Protein AF-A0A3M9Y9P4-F1 (afdb_monomer)

pLDDT: mean 94.87, std 6.12, range [66.31, 98.88]

Structure (mmCIF, N/CA/C/O backbone):
data_AF-A0A3M9Y9P4-F1
#
_entry.id   AF-A0A3M9Y9P4-F1
#
loop_
_atom_site.group_PDB
_atom_site.id
_atom_site.type_symbol
_atom_site.label_atom_id
_atom_site.label_alt_id
_atom_site.label_comp_id
_atom_site.label_asym_id
_atom_site.label_entity_id
_atom_site.label_seq_id
_atom_site.pdbx_PDB_ins_code
_atom_site.Cartn_x
_atom_site.Cartn_y
_atom_site.Cartn_z
_atom_site.occupancy
_atom_site.B_iso_or_equiv
_atom_site.auth_seq_id
_atom_site.auth_comp_id
_atom_site.auth_asym_id
_atom_site.auth_atom_id
_atom_site.pdbx_PDB_model_num
ATOM 1 N N . MET A 1 1 ? 15.424 -5.749 -5.490 1.00 69.38 1 MET A N 1
ATOM 2 C CA . MET A 1 1 ? 16.168 -6.317 -6.635 1.00 69.38 1 MET A CA 1
ATOM 3 C C . MET A 1 1 ? 16.742 -5.188 -7.477 1.00 69.38 1 MET A C 1
ATOM 5 O O . MET A 1 1 ? 16.083 -4.172 -7.598 1.00 69.38 1 MET A O 1
ATOM 9 N N . GLY A 1 2 ? 17.911 -5.362 -8.096 1.00 78.81 2 GLY A N 1
ATOM 10 C CA . GLY A 1 2 ? 18.544 -4.324 -8.927 1.00 78.81 2 GLY A CA 1
ATOM 11 C C . GLY A 1 2 ? 19.588 -3.484 -8.175 1.00 78.81 2 GLY A C 1
ATOM 12 O O . GLY A 1 2 ? 19.731 -3.644 -6.963 1.00 78.81 2 GLY A O 1
ATOM 13 N N . PRO A 1 3 ? 20.338 -2.620 -8.886 1.00 82.31 3 PRO A N 1
ATOM 14 C CA . PRO A 1 3 ? 21.446 -1.853 -8.311 1.00 82.31 3 PRO A CA 1
ATOM 15 C C . PRO A 1 3 ? 20.995 -0.930 -7.175 1.00 82.31 3 PRO A C 1
ATOM 17 O O . PRO A 1 3 ? 21.733 -0.758 -6.219 1.00 82.31 3 PRO A O 1
ATOM 20 N N . ASN A 1 4 ? 19.747 -0.453 -7.208 1.00 83.81 4 ASN A N 1
ATOM 21 C CA . ASN A 1 4 ? 19.205 0.462 -6.198 1.00 83.81 4 ASN A CA 1
ATOM 22 C C . ASN A 1 4 ? 18.648 -0.284 -4.964 1.00 83.81 4 ASN A C 1
ATOM 24 O O . ASN A 1 4 ? 17.889 0.274 -4.173 1.00 83.81 4 ASN A O 1
ATOM 28 N N . SER A 1 5 ? 18.968 -1.574 -4.811 1.00 82.12 5 SER A N 1
ATOM 29 C CA . SER A 1 5 ? 18.665 -2.374 -3.616 1.00 82.12 5 SER A CA 1
ATOM 30 C C . SER A 1 5 ? 19.780 -2.259 -2.585 1.00 82.12 5 SER A C 1
ATOM 32 O O . SER A 1 5 ? 20.374 -3.255 -2.176 1.00 82.12 5 SER A O 1
ATOM 34 N N . GLU A 1 6 ? 20.084 -1.025 -2.213 1.00 72.06 6 GLU A N 1
ATOM 35 C CA . GLU A 1 6 ? 21.124 -0.706 -1.243 1.00 72.06 6 GLU A CA 1
ATOM 36 C C . GLU A 1 6 ? 20.557 -0.665 0.186 1.00 72.06 6 GLU A C 1
ATOM 38 O O . GLU A 1 6 ? 19.351 -0.499 0.384 1.00 72.06 6 GLU A O 1
ATOM 43 N N . SER A 1 7 ? 21.447 -0.804 1.175 1.00 67.38 7 SER A N 1
ATOM 44 C CA . SER A 1 7 ? 21.168 -0.644 2.612 1.00 67.38 7 SER A CA 1
ATOM 45 C C . SER A 1 7 ? 20.045 -1.529 3.163 1.00 67.38 7 SER A C 1
ATOM 47 O O . SER A 1 7 ? 18.925 -1.079 3.404 1.00 67.38 7 SER A O 1
ATOM 49 N N . GLN A 1 8 ? 20.396 -2.794 3.411 1.00 66.31 8 GLN A N 1
ATOM 50 C CA . GLN A 1 8 ? 19.579 -3.753 4.160 1.00 66.31 8 GLN A CA 1
ATOM 51 C C . GLN A 1 8 ? 19.284 -3.203 5.571 1.00 66.31 8 GLN A C 1
ATOM 53 O O . GLN A 1 8 ? 20.123 -2.518 6.151 1.00 66.31 8 GLN A O 1
ATOM 58 N N . ASP A 1 9 ? 18.085 -3.465 6.094 1.00 67.06 9 ASP A N 1
ATOM 59 C CA . ASP A 1 9 ? 17.619 -3.028 7.420 1.00 67.06 9 ASP A CA 1
ATOM 60 C C . ASP A 1 9 ? 17.526 -1.503 7.634 1.00 67.06 9 ASP A C 1
ATOM 62 O O . ASP A 1 9 ? 17.803 -0.984 8.716 1.00 67.06 9 ASP A O 1
ATOM 66 N N . ASN A 1 10 ? 17.089 -0.766 6.605 1.00 74.81 10 ASN A N 1
ATOM 67 C CA . ASN A 1 10 ? 16.881 0.682 6.676 1.00 74.81 10 ASN A CA 1
ATOM 68 C C . ASN A 1 10 ? 15.390 1.078 6.628 1.00 74.81 10 ASN A C 1
ATOM 70 O O . ASN A 1 10 ? 14.593 0.535 5.865 1.00 74.81 10 ASN A O 1
ATOM 74 N N . ILE A 1 11 ? 15.033 2.083 7.426 1.00 74.69 11 ILE A N 1
ATOM 75 C CA . ILE A 1 11 ? 13.723 2.755 7.432 1.00 74.69 11 ILE A CA 1
ATOM 76 C C . ILE A 1 11 ? 13.522 3.709 6.244 1.00 74.69 11 ILE A C 1
ATOM 78 O O . ILE A 1 11 ? 12.382 4.056 5.942 1.00 74.69 11 ILE A O 1
ATOM 82 N N . SER A 1 12 ? 14.610 4.092 5.569 1.00 81.62 12 SER A N 1
ATOM 83 C CA . SER A 1 12 ? 14.615 4.838 4.303 1.00 81.62 12 SER A CA 1
ATOM 84 C C . SER A 1 12 ? 15.297 3.999 3.216 1.00 81.62 12 SER A C 1
ATOM 86 O O . SER A 1 12 ? 16.443 4.271 2.848 1.00 81.62 12 SER A O 1
ATOM 88 N N . PRO A 1 13 ? 14.662 2.905 2.767 1.00 85.38 13 PRO A N 1
ATOM 89 C CA . PRO A 1 13 ? 15.285 1.983 1.832 1.00 85.38 13 PRO A CA 1
ATOM 90 C C . PRO A 1 13 ? 15.382 2.532 0.410 1.00 85.38 13 PRO A C 1
ATOM 92 O O . PRO A 1 13 ? 14.629 3.418 0.010 1.00 85.38 13 PRO A O 1
ATOM 95 N N . GLY A 1 14 ? 16.261 1.924 -0.389 1.00 88.38 14 GLY A N 1
ATOM 96 C CA . GLY A 1 14 ? 16.401 2.253 -1.803 1.00 88.38 14 GLY A CA 1
ATOM 97 C C . GLY A 1 14 ? 15.145 1.980 -2.645 1.00 88.38 14 GLY A C 1
ATOM 98 O O . GLY A 1 14 ? 14.214 1.248 -2.270 1.00 88.38 14 GLY A O 1
ATOM 99 N N . SER A 1 15 ? 15.139 2.550 -3.848 1.00 89.44 15 SER A N 1
ATOM 100 C CA . SER A 1 15 ? 13.971 2.632 -4.732 1.00 89.44 15 SER A CA 1
ATOM 101 C C . SER A 1 15 ? 13.445 1.298 -5.260 1.00 89.44 15 SER A C 1
ATOM 103 O O . SER A 1 15 ? 12.272 1.212 -5.623 1.00 89.44 15 SER A O 1
ATOM 105 N N . SER A 1 16 ? 14.268 0.248 -5.238 1.00 86.31 16 SER A N 1
ATOM 106 C CA . SER A 1 16 ? 13.908 -1.112 -5.674 1.00 86.31 16 SER A CA 1
ATOM 107 C C . SER A 1 16 ? 14.248 -2.196 -4.652 1.00 86.31 16 SER A C 1
ATOM 109 O O . SER A 1 16 ? 14.242 -3.385 -4.979 1.00 86.31 16 SER A O 1
ATOM 111 N N . ALA A 1 17 ? 14.585 -1.808 -3.422 1.00 79.25 17 ALA A N 1
ATOM 112 C CA . ALA A 1 17 ? 15.091 -2.731 -2.422 1.00 79.25 17 ALA A CA 1
ATOM 113 C C . ALA A 1 17 ? 14.066 -3.824 -2.058 1.00 79.25 17 ALA A C 1
ATOM 115 O O . ALA A 1 17 ? 12.947 -3.536 -1.647 1.00 79.25 17 ALA A O 1
ATOM 116 N N . ASN A 1 18 ? 14.492 -5.077 -2.230 1.00 81.25 18 ASN A N 1
ATOM 117 C CA . ASN A 1 18 ? 13.825 -6.288 -1.746 1.00 81.25 18 ASN A CA 1
ATOM 118 C C . ASN A 1 18 ? 14.888 -7.037 -0.927 1.00 81.25 18 ASN A C 1
ATOM 120 O O . ASN A 1 18 ? 16.045 -7.029 -1.358 1.00 81.25 18 ASN A O 1
ATOM 124 N N . ASN A 1 19 ? 14.504 -7.689 0.170 1.00 76.06 19 ASN A N 1
ATOM 125 C CA . ASN A 1 19 ? 15.323 -8.110 1.318 1.00 76.06 19 ASN A CA 1
ATOM 126 C C . ASN A 1 19 ? 15.442 -7.048 2.435 1.00 76.06 19 ASN A C 1
ATOM 128 O O . ASN A 1 19 ? 16.528 -6.772 2.941 1.00 76.06 19 ASN A O 1
ATOM 132 N N . LEU A 1 20 ? 14.314 -6.433 2.791 1.00 79.75 20 LEU A N 1
ATOM 133 C CA . LEU A 1 20 ? 14.153 -5.462 3.880 1.00 79.75 20 LEU A CA 1
ATOM 134 C C . LEU A 1 20 ? 13.060 -5.870 4.877 1.00 79.75 20 LEU A C 1
ATOM 136 O O . LEU A 1 20 ? 12.599 -5.052 5.678 1.00 79.75 20 LEU A O 1
ATOM 140 N N . GLY A 1 21 ? 12.594 -7.119 4.804 1.00 80.69 21 GLY A N 1
ATOM 141 C CA . GLY A 1 21 ? 11.565 -7.651 5.687 1.00 80.69 21 GLY A CA 1
ATOM 142 C C . GLY A 1 21 ? 10.236 -6.927 5.490 1.00 80.69 21 GLY A C 1
ATOM 143 O O . GLY A 1 21 ? 9.517 -7.177 4.529 1.00 80.69 21 GLY A O 1
ATOM 144 N N . HIS A 1 22 ? 9.906 -6.008 6.400 1.00 80.25 22 HIS A N 1
ATOM 145 C CA . HIS A 1 22 ? 8.634 -5.279 6.394 1.00 80.25 22 HIS A CA 1
ATOM 146 C C . HIS A 1 22 ? 8.390 -4.458 5.112 1.00 80.25 22 HIS A C 1
ATOM 148 O O . HIS A 1 22 ? 7.239 -4.175 4.789 1.00 80.25 22 HIS A O 1
ATOM 154 N N . TRP A 1 23 ? 9.446 -4.103 4.372 1.00 86.81 23 TRP A N 1
ATOM 155 C CA . TRP A 1 23 ? 9.369 -3.296 3.146 1.00 86.81 23 TRP A CA 1
ATOM 156 C C . TRP A 1 23 ? 9.471 -4.093 1.847 1.00 86.81 23 TRP A C 1
ATOM 158 O O . TRP A 1 23 ? 9.569 -3.495 0.771 1.00 86.81 23 TRP A O 1
ATOM 168 N N . ASP A 1 24 ? 9.450 -5.424 1.930 1.00 85.25 24 ASP A N 1
ATOM 169 C CA . ASP A 1 24 ? 9.492 -6.275 0.749 1.00 85.25 24 ASP A CA 1
ATOM 170 C C . ASP A 1 24 ? 8.165 -6.191 0.002 1.00 85.25 24 ASP A C 1
ATOM 172 O O . ASP A 1 24 ? 7.154 -6.805 0.342 1.00 85.25 24 ASP A O 1
ATOM 176 N N . SER A 1 25 ? 8.172 -5.365 -1.036 1.00 89.56 25 SER A N 1
ATOM 177 C CA . SER A 1 25 ? 6.995 -5.014 -1.819 1.00 89.56 25 SER A CA 1
ATOM 178 C C . SER A 1 25 ? 6.766 -6.059 -2.911 1.00 89.56 25 SER A C 1
ATOM 180 O O . SER A 1 25 ? 6.919 -5.775 -4.101 1.00 89.56 25 SER A O 1
ATOM 182 N N . VAL A 1 26 ? 6.468 -7.292 -2.498 1.00 94.44 26 VAL A N 1
ATOM 183 C CA . VAL A 1 26 ? 6.194 -8.427 -3.387 1.00 94.44 26 VAL A CA 1
ATOM 184 C C . VAL A 1 26 ? 4.913 -9.122 -2.939 1.00 94.44 26 VAL A C 1
ATOM 186 O O . VAL A 1 26 ? 4.746 -9.421 -1.760 1.00 94.44 26 VAL A O 1
ATOM 189 N N . THR A 1 27 ? 4.019 -9.412 -3.880 1.00 96.62 27 THR A N 1
ATOM 190 C CA . THR A 1 27 ? 2.874 -10.303 -3.658 1.00 96.62 27 THR A CA 1
ATOM 191 C C . THR A 1 27 ? 2.603 -11.145 -4.903 1.00 96.62 27 THR A C 1
ATOM 193 O O . THR A 1 27 ? 3.111 -10.850 -5.987 1.00 96.62 27 THR A O 1
ATOM 196 N N . VAL A 1 28 ? 1.833 -12.218 -4.742 1.00 98.31 28 VAL A N 1
ATOM 197 C CA . VAL A 1 28 ? 1.540 -13.198 -5.792 1.00 98.31 28 VAL A CA 1
ATOM 198 C C . VAL A 1 28 ? 0.039 -13.427 -5.844 1.00 98.31 28 VAL A C 1
ATOM 200 O O . VAL A 1 28 ? -0.570 -13.744 -4.821 1.00 98.31 28 VAL A O 1
ATOM 203 N N . TYR A 1 29 ? -0.550 -13.257 -7.024 1.00 98.69 29 TYR A N 1
ATOM 204 C CA . TYR A 1 29 ? -1.978 -13.466 -7.250 1.00 98.69 29 TYR A CA 1
ATOM 205 C C . TYR A 1 29 ? -2.281 -13.594 -8.741 1.00 98.69 29 TYR A C 1
ATOM 207 O O . TYR A 1 29 ? -1.511 -13.103 -9.556 1.00 98.69 29 TYR A O 1
ATOM 215 N N . ASP A 1 30 ? -3.395 -14.233 -9.085 1.00 98.56 30 ASP A N 1
ATOM 216 C CA . ASP A 1 30 ? -3.951 -14.256 -10.444 1.00 98.56 30 ASP A CA 1
ATOM 217 C C . ASP A 1 30 ? -4.722 -12.952 -10.681 1.00 98.56 30 ASP A C 1
ATOM 219 O O . ASP A 1 30 ? -5.903 -12.846 -10.347 1.00 98.56 30 ASP A O 1
ATOM 223 N N . PHE A 1 31 ? -4.016 -11.907 -11.115 1.00 98.56 31 PHE A N 1
ATOM 224 C CA . PHE A 1 31 ? -4.558 -10.547 -11.134 1.00 98.56 31 PHE A CA 1
ATOM 225 C C . PHE A 1 31 ? -5.489 -10.290 -12.321 1.00 98.56 31 PHE A C 1
ATOM 227 O O . PHE A 1 31 ? -6.327 -9.393 -12.243 1.00 98.56 31 PHE A O 1
ATOM 234 N N . ASP A 1 32 ? -5.348 -11.042 -13.413 1.00 97.88 32 ASP A N 1
ATOM 235 C CA . ASP A 1 32 ? -6.246 -10.960 -14.571 1.00 97.88 32 ASP A CA 1
ATOM 236 C C . ASP A 1 32 ? -7.272 -12.105 -14.641 1.00 97.88 32 ASP A C 1
ATOM 238 O O . ASP A 1 32 ? -8.118 -12.111 -15.538 1.00 97.88 32 ASP A O 1
ATOM 242 N N . SER A 1 33 ? -7.267 -13.001 -13.647 1.00 97.50 33 SER A N 1
ATOM 243 C CA . SER A 1 33 ? -8.199 -14.127 -13.511 1.00 97.50 33 SER A CA 1
ATOM 244 C C . SER A 1 33 ? -8.136 -15.114 -14.686 1.00 97.50 33 SER A C 1
ATOM 246 O O . SER A 1 33 ? -9.156 -15.702 -15.063 1.00 97.50 33 SER A O 1
ATOM 248 N N . ASP A 1 34 ? -6.950 -15.307 -15.277 1.00 97.12 34 ASP A N 1
ATOM 249 C CA . ASP A 1 34 ? -6.720 -16.254 -16.379 1.00 97.12 34 ASP A CA 1
ATOM 250 C C . ASP A 1 34 ? -6.444 -17.702 -15.910 1.00 97.12 34 ASP A C 1
ATOM 252 O O . ASP A 1 34 ? -6.306 -18.627 -16.726 1.00 97.12 34 ASP A O 1
ATOM 256 N N . GLY A 1 35 ? -6.410 -17.918 -14.591 1.00 97.44 35 GLY A N 1
ATOM 257 C CA . GLY A 1 35 ? -6.103 -19.188 -13.942 1.00 97.44 35 GLY A CA 1
ATOM 258 C C . GLY A 1 35 ? -4.621 -19.368 -13.602 1.00 97.44 35 GLY A C 1
ATOM 259 O O . GLY A 1 35 ? -4.210 -20.485 -13.257 1.00 97.44 35 GLY A O 1
ATOM 260 N N . ARG A 1 36 ? -3.794 -18.324 -13.724 1.00 97.31 36 ARG A N 1
ATOM 261 C CA . ARG A 1 36 ? -2.360 -18.348 -13.407 1.00 97.31 36 ARG A CA 1
ATOM 262 C C . ARG A 1 36 ? -1.991 -17.127 -12.585 1.00 97.31 36 ARG A C 1
ATOM 264 O O . ARG A 1 36 ? -2.423 -16.025 -12.848 1.00 97.31 36 ARG A O 1
ATOM 271 N N . ALA A 1 37 ? -1.146 -17.331 -11.581 1.00 98.44 37 ALA A N 1
ATOM 272 C CA . ALA A 1 37 ? -0.674 -16.218 -10.777 1.00 98.44 37 ALA A CA 1
ATOM 273 C C . ALA A 1 37 ? 0.423 -15.418 -11.494 1.00 98.44 37 ALA A C 1
ATOM 275 O O . ALA A 1 37 ? 1.341 -15.993 -12.087 1.00 98.44 37 ALA A O 1
ATOM 276 N N . GLU A 1 38 ? 0.387 -14.103 -11.321 1.00 98.75 38 GLU A N 1
ATOM 277 C CA . GLU A 1 38 ? 1.482 -13.172 -11.556 1.00 98.75 38 GLU A CA 1
ATOM 278 C C . GLU A 1 38 ? 2.249 -12.884 -10.264 1.00 98.75 38 GLU A C 1
ATOM 280 O O . GLU A 1 38 ? 1.782 -13.125 -9.147 1.00 98.75 38 GLU A O 1
ATOM 285 N N . VAL A 1 39 ? 3.428 -12.285 -10.423 1.00 98.44 39 VAL A N 1
ATOM 286 C CA . VAL A 1 39 ? 4.162 -11.649 -9.327 1.00 98.44 39 VAL A CA 1
ATOM 287 C C . VAL A 1 39 ? 4.048 -10.136 -9.477 1.00 98.44 39 VAL A C 1
ATOM 289 O O . VAL A 1 39 ? 4.540 -9.571 -10.454 1.00 98.44 39 VAL A O 1
ATOM 292 N N . ALA A 1 40 ? 3.436 -9.468 -8.502 1.00 98.38 40 ALA A N 1
ATOM 293 C CA . ALA A 1 40 ? 3.466 -8.014 -8.398 1.00 98.38 40 ALA A CA 1
ATOM 294 C C . ALA A 1 40 ? 4.655 -7.590 -7.532 1.00 98.38 40 ALA A C 1
ATOM 296 O O . ALA A 1 40 ? 4.794 -8.047 -6.396 1.00 98.38 40 ALA A O 1
ATOM 297 N N . VAL A 1 41 ? 5.518 -6.720 -8.058 1.00 96.81 41 VAL A N 1
ATOM 298 C CA . VAL A 1 41 ? 6.755 -6.302 -7.385 1.00 96.81 41 VAL A CA 1
ATOM 299 C C . VAL A 1 41 ? 7.083 -4.831 -7.635 1.00 96.81 41 VAL A C 1
ATOM 301 O O . VAL A 1 41 ? 6.937 -4.326 -8.749 1.00 96.81 41 VAL A O 1
ATOM 304 N N . ARG A 1 42 ? 7.548 -4.133 -6.593 1.00 95.38 42 ARG A N 1
ATOM 305 C CA . ARG A 1 42 ? 8.132 -2.791 -6.727 1.00 95.38 42 ARG A CA 1
ATOM 306 C C . ARG A 1 42 ? 9.490 -2.886 -7.416 1.00 95.38 42 ARG A C 1
ATOM 308 O O . ARG A 1 42 ? 10.357 -3.660 -7.009 1.00 95.38 42 ARG A O 1
ATOM 315 N N . ILE A 1 43 ? 9.683 -2.074 -8.444 1.00 95.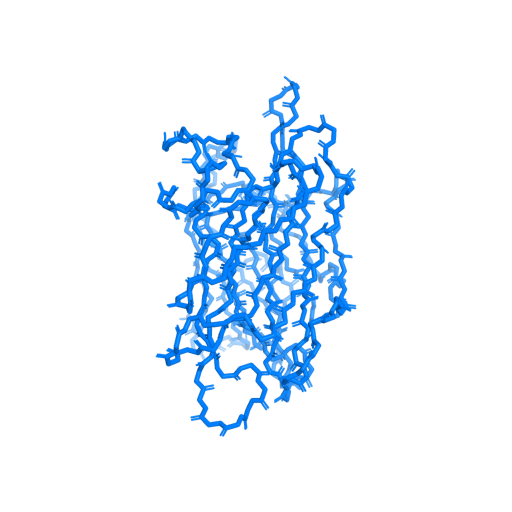62 43 ILE A N 1
ATOM 316 C CA . ILE A 1 43 ? 10.920 -1.990 -9.217 1.00 95.62 43 ILE A CA 1
ATOM 317 C C . ILE A 1 43 ? 11.355 -0.532 -9.370 1.00 95.62 43 ILE A C 1
ATOM 319 O O . ILE A 1 43 ? 10.559 0.393 -9.224 1.00 95.62 43 ILE A O 1
ATOM 323 N N . ALA A 1 44 ? 12.618 -0.340 -9.725 1.00 95.62 44 ALA A N 1
ATOM 324 C CA . ALA A 1 44 ? 13.179 0.932 -10.164 1.00 95.62 44 ALA A CA 1
ATOM 325 C C . ALA A 1 44 ? 14.249 0.649 -11.223 1.00 95.62 44 ALA A C 1
ATOM 327 O O . ALA A 1 44 ? 14.438 -0.510 -11.619 1.00 95.62 44 ALA A O 1
ATOM 328 N N . ASN A 1 45 ? 14.926 1.696 -11.694 1.00 96.12 45 ASN A N 1
ATOM 329 C CA . ASN A 1 45 ? 15.965 1.578 -12.709 1.00 96.12 45 ASN A CA 1
ATOM 330 C C . ASN A 1 45 ? 16.953 0.433 -12.412 1.00 96.12 45 ASN A C 1
ATOM 332 O O . ASN A 1 45 ? 17.405 0.213 -11.289 1.00 96.12 45 ASN A O 1
ATOM 336 N N . GLY A 1 46 ? 17.292 -0.321 -13.452 1.00 94.38 46 GLY A N 1
ATOM 337 C CA . GLY A 1 46 ? 18.318 -1.349 -13.406 1.00 94.38 46 GLY A CA 1
ATOM 338 C C . GLY A 1 46 ? 17.865 -2.729 -12.927 1.00 94.38 46 GLY A C 1
ATOM 339 O O . GLY A 1 46 ? 18.689 -3.645 -12.956 1.00 94.38 46 GLY A O 1
ATOM 340 N N . VAL A 1 47 ? 16.599 -2.917 -12.539 1.00 95.12 47 VAL A N 1
ATOM 341 C CA . VAL A 1 47 ? 16.037 -4.256 -12.285 1.00 95.12 47 VAL A CA 1
ATOM 342 C C . VAL A 1 47 ? 16.155 -5.125 -13.537 1.00 95.12 47 VAL A C 1
ATOM 344 O O . VAL A 1 47 ? 15.845 -4.682 -14.638 1.00 95.12 47 VAL A O 1
ATOM 347 N N . THR A 1 48 ? 16.608 -6.366 -13.367 1.00 95.50 48 THR A N 1
ATOM 348 C CA . THR A 1 48 ? 16.631 -7.386 -14.426 1.00 95.50 48 THR A CA 1
ATOM 349 C C . THR A 1 48 ? 15.571 -8.437 -14.119 1.00 95.50 48 THR A C 1
ATOM 351 O O . THR A 1 48 ? 15.491 -8.911 -12.986 1.00 95.50 48 THR A O 1
ATOM 354 N N . PHE A 1 49 ? 14.744 -8.752 -15.109 1.00 96.50 49 PHE A N 1
ATOM 355 C CA . PHE A 1 49 ? 13.626 -9.686 -15.005 1.00 96.50 49 PHE A CA 1
ATOM 356 C C . PHE A 1 49 ? 14.062 -11.135 -15.257 1.00 96.50 49 PHE A C 1
ATOM 358 O O . PHE A 1 49 ? 15.206 -11.399 -15.631 1.00 96.50 49 PHE A O 1
ATOM 365 N N . GLY A 1 50 ? 13.143 -12.083 -15.050 1.00 96.06 50 GLY A N 1
ATOM 366 C CA . GLY A 1 50 ? 13.424 -13.517 -15.194 1.00 96.06 50 GLY A CA 1
ATOM 367 C C . GLY A 1 50 ? 13.786 -13.950 -16.621 1.00 96.06 50 GLY A C 1
ATOM 368 O O . GLY A 1 50 ? 14.486 -14.942 -16.802 1.00 96.06 50 GLY A O 1
ATOM 369 N N . ASP A 1 51 ? 13.391 -13.168 -17.627 1.00 96.88 51 ASP A N 1
ATOM 370 C CA . ASP A 1 51 ? 13.744 -13.360 -19.039 1.00 96.88 51 ASP A CA 1
ATOM 371 C C . ASP A 1 51 ? 15.063 -12.669 -19.446 1.00 96.88 51 ASP A C 1
ATOM 373 O O . ASP A 1 51 ? 15.446 -12.687 -20.617 1.00 96.88 51 ASP A O 1
ATOM 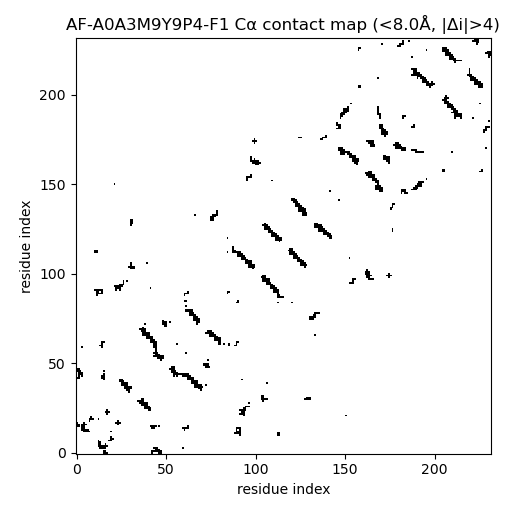377 N N . GLY A 1 52 ? 15.765 -12.052 -18.490 1.00 97.19 52 GLY A N 1
ATOM 378 C CA . GLY A 1 52 ? 17.013 -11.327 -18.713 1.00 97.19 52 GLY A CA 1
ATOM 379 C C . GLY A 1 52 ? 16.840 -9.905 -19.250 1.00 97.19 52 GLY A C 1
ATOM 380 O O . GLY A 1 52 ? 17.840 -9.197 -19.399 1.00 97.19 52 GLY A O 1
ATOM 381 N N . GLN A 1 53 ? 15.612 -9.443 -19.516 1.00 97.75 53 GLN A N 1
ATOM 382 C CA . GLN A 1 53 ? 15.391 -8.047 -19.886 1.00 97.75 53 GLN A CA 1
ATOM 383 C C . GLN A 1 53 ? 15.675 -7.127 -18.699 1.00 97.75 53 GLN A C 1
ATOM 385 O O . GLN A 1 53 ? 15.291 -7.399 -17.562 1.00 97.75 53 GLN A O 1
ATOM 390 N N . ARG A 1 54 ? 16.338 -6.001 -18.970 1.00 96.94 54 ARG A N 1
ATOM 391 C CA . ARG A 1 54 ? 16.664 -4.992 -17.960 1.00 96.94 54 ARG A CA 1
ATOM 392 C C . ARG A 1 54 ? 15.745 -3.787 -18.098 1.00 96.94 54 ARG A C 1
ATOM 394 O O . ARG A 1 54 ? 15.680 -3.174 -19.160 1.00 96.94 54 ARG A O 1
ATOM 401 N N . PHE A 1 55 ? 15.080 -3.422 -17.010 1.00 97.19 55 PHE A N 1
ATOM 402 C CA . PHE A 1 55 ? 14.329 -2.181 -16.914 1.00 97.19 55 PHE A CA 1
ATOM 403 C C . PHE A 1 55 ? 15.286 -0.989 -16.826 1.00 97.19 55 PHE A C 1
ATOM 405 O O . PHE A 1 55 ? 16.185 -0.970 -15.983 1.00 97.19 55 PHE A O 1
ATOM 412 N N . THR A 1 56 ? 15.090 0.004 -17.692 1.00 96.38 56 THR A N 1
ATOM 413 C CA . THR A 1 56 ? 15.878 1.238 -17.719 1.00 96.38 56 THR A CA 1
ATOM 414 C C . THR A 1 56 ? 14.985 2.454 -17.508 1.00 96.38 56 THR A C 1
ATOM 416 O O . THR A 1 56 ? 13.890 2.558 -18.066 1.00 96.38 56 THR A O 1
ATOM 419 N N . HIS A 1 57 ? 15.460 3.381 -16.685 1.00 96.56 57 HIS A N 1
ATOM 420 C CA . HIS A 1 57 ? 14.802 4.643 -16.390 1.00 96.56 57 HIS A CA 1
ATOM 421 C C . HIS A 1 57 ? 15.857 5.721 -16.103 1.00 96.56 57 HIS A C 1
ATOM 423 O O . HIS A 1 57 ? 16.949 5.403 -15.644 1.00 96.56 57 HIS A O 1
ATOM 429 N N . ALA A 1 58 ? 15.558 6.985 -16.411 1.00 95.88 58 ALA A N 1
ATOM 430 C CA . ALA A 1 58 ? 16.532 8.072 -16.269 1.00 95.88 58 ALA A CA 1
ATOM 431 C C . ALA A 1 58 ? 16.796 8.448 -14.803 1.00 95.88 58 ALA A C 1
ATOM 433 O O . ALA A 1 58 ? 17.900 8.859 -14.462 1.00 95.88 58 ALA A O 1
ATOM 434 N N . ASN A 1 59 ? 15.770 8.319 -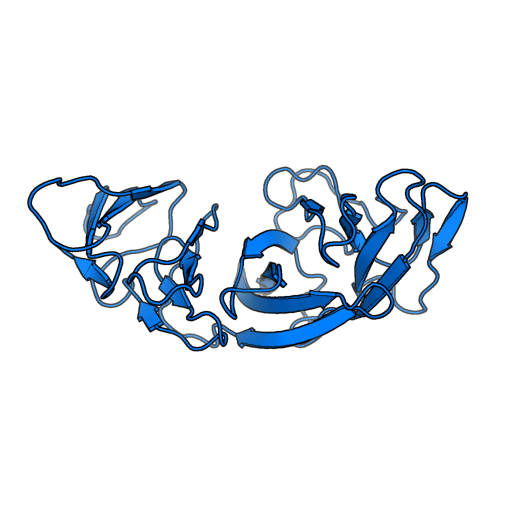13.962 1.00 95.12 59 ASN A N 1
ATOM 435 C CA . ASN A 1 59 ? 15.823 8.617 -12.539 1.00 95.12 59 ASN A CA 1
ATOM 436 C C . ASN A 1 59 ? 15.844 7.310 -11.737 1.00 95.12 59 ASN A C 1
ATOM 438 O O . ASN A 1 59 ? 14.953 6.473 -11.920 1.00 95.12 59 ASN A O 1
ATOM 442 N N . ASP A 1 60 ? 16.850 7.161 -10.876 1.00 93.62 60 ASP A N 1
ATOM 443 C CA . ASP A 1 60 ? 17.049 5.994 -10.017 1.00 93.62 60 ASP A CA 1
ATOM 444 C C . ASP A 1 60 ? 16.067 5.928 -8.848 1.00 93.62 60 ASP A C 1
ATOM 446 O O . ASP A 1 60 ? 15.753 4.823 -8.398 1.00 93.62 60 ASP A O 1
ATOM 450 N N . ASP A 1 61 ? 15.548 7.070 -8.397 1.00 93.44 61 ASP A N 1
ATOM 451 C CA . ASP A 1 61 ? 14.610 7.150 -7.276 1.00 93.44 61 ASP A CA 1
ATOM 452 C C . ASP A 1 61 ? 13.165 6.910 -7.702 1.00 93.44 61 ASP A C 1
ATOM 454 O O . ASP A 1 61 ? 12.351 6.481 -6.886 1.00 93.44 61 ASP A O 1
ATOM 458 N N . GLU A 1 62 ? 12.835 7.141 -8.975 1.00 96.00 62 GLU A N 1
ATOM 459 C CA . GLU A 1 62 ? 11.493 6.890 -9.495 1.00 96.00 62 GLU A CA 1
ATOM 460 C C . GLU A 1 62 ? 11.173 5.394 -9.540 1.00 96.00 62 GLU A C 1
ATOM 462 O O . GLU A 1 62 ? 11.918 4.565 -10.073 1.00 96.00 62 GLU A O 1
ATOM 467 N N . GLN A 1 63 ? 10.012 5.061 -8.983 1.00 96.00 63 GLN A N 1
ATOM 468 C CA . GLN A 1 63 ? 9.610 3.690 -8.706 1.00 96.00 63 GLN A CA 1
ATOM 469 C C . GLN A 1 63 ? 8.401 3.302 -9.541 1.00 96.00 63 GLN A C 1
ATOM 471 O O . GLN A 1 63 ? 7.566 4.127 -9.917 1.00 96.00 63 GLN A O 1
ATOM 476 N N . PHE A 1 64 ? 8.281 2.007 -9.785 1.00 97.62 64 PHE A N 1
ATOM 477 C CA . PHE A 1 64 ? 7.192 1.429 -10.547 1.00 97.62 64 PHE A CA 1
ATOM 478 C C . PHE A 1 64 ? 6.687 0.186 -9.834 1.00 97.62 64 PHE A C 1
ATOM 480 O O . PHE A 1 64 ? 7.443 -0.523 -9.171 1.00 97.62 64 PHE A O 1
ATOM 487 N N . ILE A 1 65 ? 5.410 -0.110 -10.021 1.00 98.12 65 ILE A N 1
ATOM 488 C CA . ILE A 1 65 ? 4.886 -1.449 -9.783 1.00 98.12 65 ILE A CA 1
ATOM 4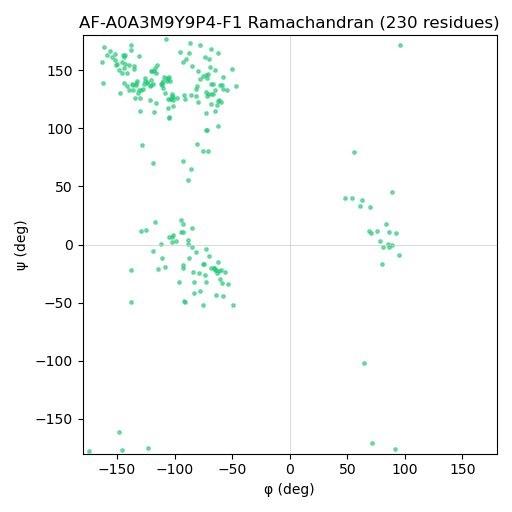89 C C . ILE A 1 65 ? 4.980 -2.196 -11.104 1.00 98.12 65 ILE A C 1
ATOM 491 O O . ILE A 1 65 ? 4.531 -1.689 -12.134 1.00 98.12 65 ILE A O 1
ATOM 495 N N . ALA A 1 66 ? 5.568 -3.385 -11.071 1.00 98.25 66 ALA A N 1
ATOM 496 C CA . ALA A 1 66 ? 5.613 -4.312 -12.186 1.00 98.25 66 ALA A CA 1
ATOM 497 C C . ALA A 1 66 ? 4.762 -5.542 -11.889 1.00 98.25 66 ALA A C 1
ATOM 499 O O . ALA A 1 66 ? 4.810 -6.085 -10.789 1.00 98.25 66 ALA A O 1
ATOM 500 N N . ILE A 1 67 ? 4.026 -5.985 -12.901 1.00 98.75 67 ILE A N 1
ATOM 501 C CA . ILE A 1 67 ? 3.361 -7.280 -12.946 1.00 98.75 67 ILE A CA 1
ATOM 502 C C . ILE A 1 67 ? 4.215 -8.187 -13.823 1.00 98.75 67 ILE A C 1
ATOM 504 O O . ILE A 1 67 ? 4.451 -7.875 -14.996 1.00 98.75 67 ILE A O 1
ATOM 508 N N . LEU A 1 68 ? 4.705 -9.279 -13.250 1.00 98.69 68 LEU A N 1
ATOM 509 C CA . LEU A 1 68 ? 5.524 -10.274 -13.929 1.00 98.69 68 LEU A CA 1
ATOM 510 C C . LEU A 1 68 ? 4.708 -11.537 -14.181 1.00 98.69 68 LEU A C 1
ATOM 512 O O . LEU A 1 68 ? 3.929 -11.956 -13.328 1.00 98.69 68 LEU A O 1
ATOM 516 N N . ASP A 1 69 ? 4.938 -12.179 -15.320 1.00 98.44 69 ASP A N 1
ATOM 517 C CA . ASP A 1 69 ? 4.425 -13.518 -15.594 1.00 98.44 69 ASP A CA 1
ATOM 518 C C . ASP A 1 69 ? 4.973 -14.488 -14.536 1.00 98.44 69 ASP A C 1
ATOM 520 O O . ASP A 1 69 ? 6.189 -14.608 -14.365 1.00 98.44 69 ASP A O 1
ATOM 524 N N . GLY A 1 70 ? 4.096 -15.182 -13.807 1.00 97.94 70 GLY A N 1
ATOM 525 C CA . GLY A 1 70 ? 4.522 -16.008 -12.673 1.00 97.94 70 GLY A CA 1
ATOM 526 C C . GLY A 1 70 ? 5.302 -17.268 -13.050 1.00 97.94 70 GLY A C 1
ATOM 527 O O . GLY A 1 70 ? 5.863 -17.919 -12.170 1.00 97.94 70 GLY A O 1
ATOM 528 N N . ARG A 1 71 ? 5.367 -17.634 -14.337 1.00 97.25 71 ARG A N 1
ATOM 529 C CA . ARG A 1 71 ? 6.093 -18.827 -14.810 1.00 97.25 71 ARG A CA 1
ATOM 530 C C . ARG A 1 71 ? 7.494 -18.488 -15.297 1.00 97.25 71 ARG A C 1
ATOM 532 O O . ARG A 1 71 ? 8.391 -19.320 -15.195 1.00 97.25 71 ARG A O 1
ATOM 539 N N . THR A 1 72 ? 7.663 -17.298 -15.859 1.00 98.00 72 THR A N 1
ATOM 540 C CA . THR A 1 72 ? 8.895 -16.872 -16.537 1.00 98.00 72 THR A CA 1
ATOM 541 C C . THR A 1 72 ? 9.604 -15.730 -15.820 1.00 98.00 72 THR A C 1
ATOM 543 O O . THR A 1 72 ? 10.794 -15.518 -16.037 1.00 98.00 72 THR A O 1
ATOM 546 N N . GLY A 1 73 ? 8.894 -14.978 -14.978 1.00 97.94 73 GLY A N 1
ATOM 547 C CA . GLY A 1 73 ? 9.384 -13.734 -14.392 1.00 97.94 73 GLY A CA 1
ATOM 548 C C . GLY A 1 73 ? 9.544 -12.601 -15.409 1.00 97.94 73 GLY A C 1
ATOM 549 O O . GLY A 1 73 ? 10.172 -11.598 -15.074 1.00 97.94 73 GLY A O 1
ATOM 550 N N . ALA A 1 74 ? 9.022 -12.753 -16.632 1.00 98.38 74 ALA A N 1
ATOM 551 C CA . ALA A 1 74 ? 9.038 -11.722 -17.666 1.00 98.38 74 ALA A CA 1
ATOM 552 C C . ALA A 1 74 ? 8.048 -10.597 -17.336 1.00 98.38 74 ALA A C 1
ATOM 554 O O . ALA A 1 74 ? 6.978 -10.840 -16.776 1.00 98.38 74 ALA A O 1
ATOM 555 N N . LEU A 1 75 ? 8.380 -9.359 -17.702 1.00 98.44 75 LEU A N 1
ATOM 556 C CA . LEU A 1 75 ? 7.509 -8.207 -17.470 1.00 98.44 75 LEU A CA 1
ATOM 557 C C . LEU A 1 75 ? 6.242 -8.289 -18.339 1.00 98.44 75 LEU A C 1
ATOM 559 O O . LEU A 1 75 ? 6.336 -8.273 -19.564 1.00 98.44 75 LEU A O 1
ATOM 563 N N . ARG A 1 76 ? 5.055 -8.297 -17.717 1.00 98.38 76 ARG A N 1
ATOM 564 C CA . ARG A 1 76 ? 3.761 -8.188 -18.418 1.00 98.38 76 ARG A CA 1
ATOM 565 C C . ARG A 1 76 ? 3.296 -6.741 -18.533 1.00 98.38 76 ARG A C 1
ATOM 567 O O . ARG A 1 76 ? 2.909 -6.296 -19.607 1.00 98.38 76 ARG A O 1
ATOM 574 N N . ALA A 1 77 ? 3.336 -6.002 -17.428 1.00 98.69 77 ALA A N 1
ATOM 575 C CA . ALA A 1 77 ? 2.957 -4.594 -17.386 1.00 98.69 77 ALA A CA 1
ATOM 576 C C . ALA A 1 77 ? 3.661 -3.868 -16.242 1.00 98.69 77 ALA A C 1
ATOM 578 O O . ALA A 1 77 ? 4.131 -4.482 -15.288 1.00 98.69 77 ALA A O 1
ATOM 579 N N . ARG A 1 78 ? 3.700 -2.538 -16.321 1.00 98.44 78 ARG A N 1
ATOM 580 C CA . ARG A 1 78 ? 4.164 -1.681 -15.230 1.00 98.44 78 ARG A CA 1
ATOM 581 C C . ARG A 1 78 ? 3.399 -0.369 -15.195 1.00 98.44 78 ARG A C 1
ATOM 583 O O . ARG A 1 78 ? 2.920 0.089 -16.231 1.00 98.44 78 ARG A O 1
ATOM 590 N N . ALA A 1 79 ? 3.378 0.263 -14.033 1.00 98.44 79 ALA A N 1
ATOM 591 C CA . ALA A 1 79 ? 2.897 1.625 -13.857 1.00 98.44 79 ALA A CA 1
ATOM 592 C C . ALA A 1 79 ? 3.776 2.370 -12.850 1.00 98.44 79 ALA A C 1
ATOM 594 O O . ALA A 1 79 ? 4.343 1.760 -11.945 1.00 98.44 79 ALA A O 1
ATOM 595 N N . GLN A 1 80 ? 3.926 3.680 -13.039 1.00 98.06 80 GLN A N 1
ATOM 596 C CA . GLN A 1 80 ? 4.726 4.522 -12.153 1.00 98.06 80 GLN A CA 1
ATOM 597 C C . GLN A 1 80 ? 4.004 4.734 -10.826 1.00 98.06 80 GLN A C 1
ATOM 599 O O . GLN A 1 80 ? 2.830 5.099 -10.820 1.00 98.06 80 GLN A O 1
ATOM 604 N N . ILE A 1 81 ? 4.715 4.532 -9.718 1.00 97.62 81 ILE A N 1
ATOM 605 C CA . ILE A 1 81 ? 4.228 4.884 -8.384 1.00 97.62 81 ILE A CA 1
ATOM 606 C C . ILE A 1 81 ? 4.114 6.416 -8.295 1.00 97.62 81 ILE A C 1
ATOM 608 O O . ILE A 1 81 ? 5.011 7.111 -8.775 1.00 97.62 81 ILE A O 1
ATOM 612 N N . PRO A 1 82 ? 3.043 6.969 -7.692 1.00 97.38 82 PRO A N 1
ATOM 613 C CA . PRO A 1 82 ? 2.897 8.411 -7.538 1.00 97.38 82 PRO A CA 1
ATOM 614 C C . PRO A 1 82 ? 4.100 9.054 -6.831 1.00 97.38 82 PRO A C 1
ATOM 616 O O . PRO A 1 82 ? 4.550 8.581 -5.790 1.00 97.38 82 PRO A O 1
ATOM 619 N N . THR A 1 83 ? 4.603 10.157 -7.384 1.00 97.19 83 THR A N 1
ATOM 620 C CA . THR A 1 83 ? 5.834 10.827 -6.931 1.00 97.19 83 THR A CA 1
ATOM 621 C C . THR A 1 83 ? 5.571 11.965 -5.942 1.00 97.19 83 THR A C 1
ATOM 623 O O . THR A 1 83 ? 6.402 12.856 -5.794 1.00 97.19 83 THR A O 1
ATOM 626 N N . ASP A 1 84 ? 4.413 11.969 -5.275 1.00 97.00 84 ASP A N 1
ATOM 627 C CA . ASP A 1 84 ? 3.964 13.056 -4.392 1.00 97.00 84 ASP A CA 1
ATOM 628 C C . ASP A 1 84 ? 4.983 13.421 -3.301 1.00 97.00 84 ASP A C 1
ATOM 630 O O . ASP A 1 84 ? 5.095 14.588 -2.940 1.00 97.00 84 ASP A O 1
ATOM 634 N N . TYR A 1 85 ? 5.726 12.429 -2.803 1.00 95.94 85 TYR A N 1
ATOM 635 C CA . TYR A 1 85 ? 6.699 12.573 -1.715 1.00 95.94 85 TYR A CA 1
ATOM 636 C C . TYR A 1 85 ? 8.135 12.270 -2.150 1.00 95.94 85 TYR A C 1
ATOM 638 O O . TYR A 1 85 ? 8.988 11.997 -1.311 1.00 95.94 85 TYR A O 1
ATOM 646 N N . ILE A 1 86 ? 8.420 12.302 -3.457 1.00 94.69 86 ILE A N 1
ATOM 647 C CA . ILE A 1 86 ? 9.726 11.881 -3.988 1.00 94.69 86 ILE A CA 1
ATOM 648 C C . ILE A 1 86 ? 10.883 12.781 -3.532 1.00 94.69 86 ILE A C 1
ATOM 650 O O . ILE A 1 86 ? 12.026 12.339 -3.508 1.00 94.69 86 ILE A O 1
ATOM 654 N N . SER A 1 87 ? 10.602 14.028 -3.134 1.00 94.88 87 SER A N 1
ATOM 655 C CA . SER A 1 87 ? 11.608 14.936 -2.569 1.00 94.88 87 SER A CA 1
ATOM 656 C C . SER A 1 87 ? 12.207 14.428 -1.256 1.00 94.88 87 SER A C 1
ATOM 658 O O . SER A 1 87 ? 13.337 14.784 -0.944 1.00 94.88 87 SER A O 1
ATOM 660 N N . ASP A 1 88 ? 11.475 13.583 -0.523 1.00 94.25 88 ASP A N 1
ATOM 661 C CA . ASP A 1 88 ? 11.935 12.910 0.701 1.00 94.25 88 ASP A CA 1
ATOM 662 C C . ASP A 1 88 ? 12.538 11.518 0.404 1.00 94.25 88 ASP A C 1
ATOM 664 O O . ASP A 1 88 ? 12.773 10.710 1.303 1.00 94.25 88 ASP A O 1
ATOM 668 N N . GLY A 1 89 ? 12.774 11.217 -0.876 1.00 92.50 89 GLY A N 1
ATOM 669 C CA . GLY A 1 89 ? 13.335 9.961 -1.358 1.00 92.50 89 GLY A CA 1
ATOM 670 C C . GLY A 1 89 ? 12.289 8.895 -1.713 1.00 92.50 89 GLY A C 1
ATOM 671 O O . GLY A 1 89 ? 11.078 9.141 -1.678 1.00 92.50 89 GLY A O 1
ATOM 672 N N . PRO A 1 90 ? 12.742 7.685 -2.080 1.00 93.06 90 PRO A N 1
ATOM 673 C CA . PRO A 1 90 ? 11.861 6.613 -2.522 1.00 93.06 90 PRO A CA 1
ATOM 674 C C . PRO A 1 90 ? 10.914 6.116 -1.424 1.00 93.06 90 PRO A C 1
ATOM 676 O O . PRO A 1 90 ? 11.244 6.100 -0.239 1.00 93.06 90 PRO A O 1
ATOM 679 N N . LEU A 1 91 ? 9.740 5.633 -1.827 1.00 93.56 91 LEU A N 1
ATOM 680 C CA . LEU A 1 91 ? 8.775 5.015 -0.926 1.00 93.56 91 LEU A CA 1
ATOM 681 C C . LEU A 1 91 ? 9.154 3.555 -0.651 1.00 93.56 91 LEU A C 1
ATOM 683 O O . LEU A 1 91 ? 9.327 2.746 -1.572 1.00 93.56 91 LEU A O 1
ATOM 687 N N . ALA A 1 92 ? 9.236 3.201 0.627 1.00 92.19 92 ALA A N 1
ATOM 688 C CA . ALA A 1 92 ? 9.140 1.821 1.076 1.00 92.19 92 ALA A CA 1
ATOM 689 C C . ALA A 1 92 ? 7.692 1.351 0.913 1.00 92.19 92 ALA A C 1
ATOM 691 O O . ALA A 1 92 ? 6.779 2.162 1.081 1.00 92.19 92 ALA A O 1
ATOM 692 N N . ALA A 1 93 ? 7.452 0.074 0.602 1.00 93.31 93 ALA A N 1
ATOM 693 C CA . ALA A 1 93 ? 6.089 -0.381 0.349 1.00 93.31 93 ALA A CA 1
ATOM 694 C C . ALA A 1 93 ? 5.777 -1.784 0.868 1.00 93.31 93 ALA A C 1
ATOM 696 O O . ALA A 1 93 ? 6.654 -2.639 0.979 1.00 93.31 93 ALA A O 1
ATOM 697 N N . ARG A 1 94 ? 4.489 -2.013 1.123 1.00 94.38 94 ARG A N 1
ATOM 698 C CA . ARG A 1 94 ? 3.881 -3.323 1.361 1.00 94.38 94 ARG A CA 1
ATOM 699 C C . ARG A 1 94 ? 2.754 -3.528 0.380 1.00 94.38 94 ARG A C 1
ATOM 701 O O . ARG A 1 94 ? 1.984 -2.599 0.134 1.00 94.38 94 ARG A O 1
ATOM 708 N N . PHE A 1 95 ? 2.642 -4.744 -0.128 1.00 96.94 95 PHE A N 1
ATOM 709 C CA . PHE A 1 95 ? 1.574 -5.118 -1.038 1.00 96.94 95 PHE A CA 1
ATOM 710 C C . PHE A 1 95 ? 0.582 -6.067 -0.375 1.00 96.94 95 PHE A C 1
ATOM 712 O O . PHE A 1 95 ? 0.952 -6.934 0.415 1.00 96.94 95 PHE A O 1
ATOM 719 N N . GLY A 1 96 ? -0.682 -5.890 -0.731 1.00 97.50 96 GLY A N 1
ATOM 720 C CA . GLY A 1 96 ? -1.785 -6.786 -0.428 1.00 97.50 96 GLY A CA 1
ATOM 721 C C . GLY A 1 96 ? -2.683 -6.931 -1.651 1.00 97.50 96 GLY A C 1
ATOM 722 O O . GLY A 1 96 ? -2.509 -6.232 -2.650 1.00 97.50 96 GLY A O 1
ATOM 723 N N . VAL A 1 97 ? -3.631 -7.854 -1.576 1.00 98.62 97 VAL A N 1
ATOM 724 C CA . VAL A 1 97 ? -4.617 -8.092 -2.631 1.00 98.62 97 VAL A CA 1
ATOM 725 C C . VAL A 1 97 ? -6.003 -8.017 -2.017 1.00 98.62 97 VAL A C 1
ATOM 727 O O . VAL A 1 97 ? -6.198 -8.543 -0.923 1.00 98.62 97 VAL A O 1
ATOM 730 N N . GLY A 1 98 ? -6.930 -7.370 -2.715 1.00 98.38 98 GLY A N 1
ATOM 731 C CA . GLY A 1 98 ? -8.333 -7.291 -2.323 1.00 98.38 98 GLY A CA 1
ATOM 732 C C . GLY A 1 98 ? -9.267 -7.169 -3.511 1.00 98.38 98 GLY A C 1
ATOM 733 O O . GLY A 1 98 ? -8.883 -6.671 -4.568 1.00 98.38 98 GLY A O 1
ATOM 734 N N . TYR A 1 99 ? -10.503 -7.592 -3.319 1.00 98.75 99 TYR A N 1
ATOM 735 C CA . TYR A 1 99 ? -11.608 -7.472 -4.258 1.00 98.75 99 TYR A CA 1
ATOM 736 C C . TYR A 1 99 ? -12.373 -6.188 -3.951 1.00 98.75 99 TYR A C 1
ATOM 738 O O . TYR A 1 99 ? -13.478 -6.198 -3.419 1.00 98.75 99 TYR A O 1
ATOM 746 N N . LEU A 1 100 ? -11.755 -5.055 -4.279 1.00 98.75 100 LEU A N 1
ATOM 747 C CA . LEU A 1 100 ? -12.264 -3.730 -3.909 1.00 98.75 100 LEU A CA 1
ATOM 748 C C . LEU A 1 100 ? -13.566 -3.347 -4.635 1.00 98.75 100 LEU A C 1
ATOM 750 O O . LEU A 1 100 ? -14.275 -2.460 -4.182 1.00 98.75 100 LEU A O 1
ATOM 754 N N . ASP A 1 101 ? -13.866 -3.999 -5.763 1.00 97.69 101 ASP A N 1
ATOM 755 C CA . ASP A 1 101 ? -15.143 -3.911 -6.491 1.00 97.69 101 ASP A CA 1
ATOM 756 C C . ASP A 1 101 ? -16.024 -5.164 -6.291 1.00 97.69 101 ASP A C 1
ATOM 758 O O . ASP A 1 101 ? -17.040 -5.342 -6.973 1.00 97.69 101 ASP A O 1
ATOM 762 N N . GLY A 1 102 ? -15.590 -6.066 -5.404 1.00 97.88 102 GLY A N 1
ATOM 763 C CA . GLY A 1 102 ? -16.203 -7.358 -5.112 1.00 97.88 102 GLY A CA 1
ATOM 764 C C . GLY A 1 102 ? -16.085 -8.415 -6.208 1.00 97.88 102 GLY A C 1
ATOM 765 O O . GLY A 1 102 ? -16.771 -9.438 -6.156 1.00 97.88 102 GLY A O 1
ATOM 766 N N . ARG A 1 103 ? -15.274 -8.179 -7.249 1.00 96.62 103 ARG A N 1
ATOM 767 C CA . ARG A 1 103 ? -15.219 -9.052 -8.435 1.00 96.62 103 ARG A CA 1
ATOM 768 C C . ARG A 1 103 ? -13.816 -9.322 -8.942 1.00 96.62 103 ARG A C 1
ATOM 770 O O . ARG A 1 103 ? -13.493 -10.477 -9.195 1.00 96.62 103 ARG A O 1
ATOM 777 N N . GLN A 1 104 ? -13.011 -8.283 -9.127 1.00 96.75 104 GLN A N 1
ATOM 778 C CA . GLN A 1 104 ? -11.678 -8.379 -9.708 1.00 96.75 104 GLN A CA 1
ATOM 779 C C . GLN A 1 104 ? -10.612 -8.099 -8.647 1.00 96.75 104 GLN A C 1
ATOM 781 O O . GLN A 1 104 ? -10.734 -7.138 -7.878 1.00 96.75 104 GLN A O 1
ATOM 786 N N . PRO A 1 105 ? -9.531 -8.893 -8.618 1.00 98.50 105 PRO A N 1
ATOM 787 C CA . PRO A 1 105 ? -8.446 -8.663 -7.686 1.00 98.50 105 PRO A CA 1
ATOM 788 C C . PRO A 1 105 ? -7.727 -7.356 -8.021 1.00 98.50 105 PRO A C 1
ATOM 790 O O . PRO A 1 105 ? -7.294 -7.103 -9.145 1.00 98.50 105 PRO A O 1
ATOM 793 N N . SER A 1 106 ? -7.571 -6.529 -7.000 1.00 98.81 106 SER A N 1
ATOM 794 C CA . SER A 1 106 ? -6.818 -5.286 -7.041 1.00 98.81 106 SER A CA 1
ATOM 795 C C . SER A 1 106 ? -5.563 -5.433 -6.194 1.00 98.81 106 SER A C 1
ATOM 797 O O . SER A 1 106 ? -5.589 -6.001 -5.099 1.00 98.81 106 SER A O 1
ATOM 799 N N . LEU A 1 107 ? -4.448 -4.903 -6.685 1.00 98.81 107 LEU A N 1
ATOM 800 C CA . LEU A 1 107 ? -3.236 -4.761 -5.890 1.00 98.81 107 LEU A CA 1
ATOM 801 C C . LEU A 1 107 ? -3.380 -3.524 -5.008 1.00 98.81 107 LEU A C 1
ATOM 803 O O . LEU A 1 107 ? -3.519 -2.420 -5.528 1.00 98.81 107 LEU A O 1
ATOM 807 N N . VAL A 1 108 ? -3.269 -3.688 -3.696 1.00 98.75 108 VAL A N 1
ATOM 808 C CA . VAL A 1 108 ? -3.221 -2.582 -2.734 1.00 98.75 108 VAL A CA 1
ATOM 809 C C . VAL A 1 108 ? -1.779 -2.368 -2.302 1.00 98.75 108 VAL A C 1
ATOM 811 O O . VAL A 1 108 ? -1.105 -3.299 -1.864 1.00 98.75 108 VAL A O 1
ATOM 814 N N . ALA A 1 109 ? -1.305 -1.133 -2.408 1.00 98.25 109 ALA A N 1
ATOM 815 C CA . ALA A 1 109 ? 0.038 -0.735 -2.028 1.00 98.25 109 ALA A CA 1
ATOM 816 C C . ALA A 1 109 ? -0.011 0.292 -0.895 1.00 98.25 109 ALA A C 1
ATOM 818 O O . ALA A 1 109 ? -0.459 1.423 -1.090 1.00 98.25 109 ALA A O 1
ATOM 819 N N . TYR A 1 110 ? 0.488 -0.107 0.273 1.00 97.62 110 TYR A N 1
ATOM 820 C CA . TYR A 1 110 ? 0.833 0.786 1.374 1.00 97.62 110 TYR A CA 1
ATOM 821 C C . TYR A 1 110 ? 2.250 1.303 1.151 1.00 97.62 110 TYR A C 1
ATOM 823 O O . TYR A 1 110 ? 3.153 0.493 0.950 1.00 97.62 110 TYR A O 1
ATOM 831 N N . MET A 1 111 ? 2.471 2.614 1.208 1.00 96.12 111 MET A N 1
ATOM 832 C CA . MET A 1 111 ? 3.757 3.228 0.886 1.00 96.12 111 MET A CA 1
ATOM 833 C C . MET A 1 111 ? 4.122 4.360 1.839 1.00 96.12 111 MET A C 1
ATOM 835 O O . MET A 1 111 ? 3.318 5.258 2.082 1.00 96.12 111 MET A O 1
ATOM 839 N N . LYS A 1 112 ? 5.356 4.363 2.345 1.00 93.94 112 LYS A N 1
ATOM 840 C CA . LYS A 1 112 ? 5.846 5.437 3.214 1.00 93.94 112 LYS A CA 1
ATOM 841 C C . LYS A 1 112 ? 7.315 5.753 2.987 1.00 93.94 112 LYS A C 1
ATOM 843 O O . LYS A 1 112 ? 8.092 4.876 2.621 1.00 93.94 112 LYS A O 1
ATOM 848 N N . ASN A 1 113 ? 7.693 6.996 3.245 1.00 93.69 113 ASN A N 1
ATOM 849 C CA . ASN A 1 113 ? 9.082 7.427 3.362 1.00 93.69 113 ASN A CA 1
ATOM 850 C C . ASN A 1 113 ? 9.218 8.390 4.543 1.00 93.69 113 ASN A C 1
ATOM 852 O O . ASN A 1 113 ? 8.221 8.818 5.138 1.00 93.69 113 ASN A O 1
ATOM 856 N N . ARG A 1 114 ? 10.462 8.657 4.927 1.00 91.94 114 ARG A N 1
ATOM 857 C CA . ARG A 1 114 ? 10.777 9.434 6.118 1.00 91.94 114 ARG A CA 1
ATOM 858 C C . ARG A 1 114 ? 11.194 10.845 5.727 1.00 91.94 114 ARG A C 1
ATOM 860 O O . ARG A 1 114 ? 12.134 11.007 4.959 1.00 91.94 114 ARG A O 1
ATOM 867 N N . LYS A 1 115 ? 10.510 11.833 6.295 1.00 92.50 115 LYS A N 1
ATOM 868 C CA . LYS A 1 115 ? 10.857 13.250 6.184 1.00 92.50 115 LYS A CA 1
ATOM 869 C C . LYS A 1 115 ? 12.130 13.552 6.978 1.00 92.50 115 LYS A C 1
ATOM 871 O O . LYS A 1 115 ? 12.475 12.830 7.918 1.00 92.50 115 LYS A O 1
ATOM 876 N N . GLU A 1 116 ? 12.791 14.659 6.649 1.00 90.44 116 GLU A N 1
ATOM 877 C CA . GLU A 1 116 ? 13.990 15.135 7.360 1.00 90.44 116 GLU A CA 1
ATOM 878 C C . GLU A 1 116 ? 13.733 15.388 8.860 1.00 90.44 116 GLU A C 1
ATOM 880 O O . GLU A 1 116 ? 14.593 15.119 9.696 1.00 90.44 116 GLU A O 1
ATOM 885 N N . ASP A 1 117 ? 12.521 15.825 9.217 1.00 90.94 117 ASP A N 1
ATOM 886 C CA . ASP A 1 117 ? 12.091 16.069 10.603 1.00 90.94 117 ASP A CA 1
ATOM 887 C C . ASP A 1 117 ? 11.843 14.785 11.425 1.00 90.94 117 ASP A C 1
ATOM 889 O O . ASP A 1 117 ? 11.598 14.852 12.630 1.00 90.94 117 ASP A O 1
ATOM 893 N N . GLY A 1 118 ? 11.953 13.611 10.797 1.00 89.00 118 GLY A N 1
ATOM 894 C CA . GLY A 1 118 ? 11.844 12.305 11.437 1.00 89.00 118 GLY A CA 1
ATOM 895 C C . GLY A 1 118 ? 10.457 11.663 11.380 1.00 89.00 118 GLY A C 1
ATOM 896 O O . GLY A 1 118 ? 10.364 10.471 11.707 1.00 89.00 118 GLY A O 1
ATOM 897 N N . ASP A 1 119 ? 9.435 12.391 10.929 1.00 90.94 119 ASP A N 1
ATOM 898 C CA . ASP A 1 119 ? 8.080 11.885 10.683 1.00 90.94 119 ASP A CA 1
ATOM 899 C C . ASP A 1 119 ? 7.990 11.094 9.367 1.00 90.94 119 ASP A C 1
ATOM 901 O O . ASP A 1 119 ? 8.899 11.094 8.535 1.00 90.94 119 ASP A O 1
ATOM 905 N N . PHE A 1 120 ? 6.843 10.452 9.135 1.00 93.44 120 PHE A N 1
ATOM 906 C CA . PHE A 1 120 ? 6.569 9.719 7.899 1.00 93.44 120 PHE A CA 1
ATOM 907 C C . PHE A 1 120 ? 5.518 10.404 7.028 1.00 93.44 120 PHE A C 1
ATOM 909 O O . PHE A 1 120 ? 4.426 10.747 7.501 1.00 93.44 120 PHE A O 1
ATOM 916 N N . ASN A 1 121 ? 5.802 10.485 5.729 1.00 96.12 121 ASN A N 1
ATOM 917 C CA . ASN A 1 121 ? 4.739 10.583 4.738 1.00 96.12 121 ASN A CA 1
ATOM 918 C C . ASN A 1 121 ? 4.090 9.208 4.571 1.00 96.12 121 ASN A C 1
ATOM 920 O O . ASN A 1 121 ? 4.774 8.188 4.627 1.00 96.12 121 ASN A O 1
ATOM 924 N N . LEU A 1 122 ? 2.781 9.177 4.334 1.00 97.25 122 LEU A N 1
ATOM 925 C CA . LEU A 1 122 ? 2.044 7.945 4.067 1.00 97.25 122 LEU A CA 1
ATOM 926 C C . LEU A 1 122 ? 1.117 8.139 2.868 1.00 97.25 122 LEU A C 1
ATOM 928 O O . LEU A 1 122 ? 0.292 9.057 2.841 1.00 97.25 122 LEU A O 1
ATOM 932 N N . LEU A 1 123 ? 1.264 7.240 1.902 1.00 97.75 123 LEU A N 1
ATOM 933 C CA . LEU A 1 123 ? 0.487 7.138 0.682 1.00 97.75 123 LEU A CA 1
ATOM 934 C C . LEU A 1 123 ? -0.013 5.699 0.535 1.00 97.75 123 LEU A C 1
ATOM 936 O O . LEU A 1 123 ? 0.748 4.747 0.668 1.00 97.75 123 LEU A O 1
ATOM 940 N N . MET A 1 124 ? -1.293 5.528 0.235 1.00 98.62 124 MET A N 1
ATOM 941 C CA . MET A 1 124 ? -1.856 4.242 -0.167 1.00 98.62 124 MET A CA 1
ATOM 942 C C . MET A 1 124 ? -2.439 4.359 -1.569 1.00 98.62 124 MET A C 1
ATOM 944 O O . MET A 1 124 ? -2.886 5.429 -1.979 1.00 98.62 124 MET A O 1
ATOM 948 N N . SER A 1 125 ? -2.420 3.274 -2.331 1.00 98.75 125 SER A N 1
ATOM 949 C CA . SER A 1 125 ? -3.035 3.237 -3.661 1.00 98.75 125 SER A CA 1
ATOM 950 C C . SER A 1 125 ? -3.513 1.837 -4.000 1.00 98.75 125 SER A C 1
ATOM 952 O O . SER A 1 125 ? -2.935 0.865 -3.510 1.00 98.75 125 SER A O 1
ATOM 954 N N . ALA A 1 126 ? -4.510 1.745 -4.873 1.00 98.81 126 ALA A N 1
ATOM 955 C CA . ALA A 1 126 ? -4.917 0.487 -5.479 1.00 98.81 126 ALA A CA 1
ATOM 956 C C . ALA A 1 126 ? -4.720 0.497 -6.991 1.00 98.81 126 ALA A C 1
ATOM 958 O O . ALA A 1 126 ? -4.763 1.552 -7.634 1.00 98.81 126 ALA A O 1
ATOM 959 N N . TRP A 1 127 ? -4.496 -0.688 -7.550 1.00 98.81 127 TRP A N 1
ATOM 960 C CA . TRP A 1 127 ? -4.177 -0.890 -8.953 1.00 98.81 127 TRP A CA 1
ATOM 961 C C . TRP A 1 127 ? -4.951 -2.074 -9.517 1.00 98.81 127 TRP A C 1
ATOM 963 O O . TRP A 1 127 ? -5.007 -3.142 -8.912 1.00 98.81 127 TRP A O 1
ATOM 973 N N . SER A 1 128 ? -5.463 -1.892 -10.729 1.00 98.56 128 SER A N 1
ATOM 974 C CA . SER A 1 128 ? -6.090 -2.941 -11.531 1.00 98.56 128 SER A CA 1
ATOM 975 C C . SER A 1 128 ? -5.147 -3.388 -12.640 1.00 98.56 128 SER A C 1
ATOM 977 O O . SER A 1 128 ? -4.471 -2.558 -13.260 1.00 98.56 128 SER A O 1
ATOM 979 N N . PHE A 1 129 ? -5.118 -4.689 -12.910 1.00 98.69 129 PHE A N 1
ATOM 980 C CA . PHE A 1 129 ? -4.376 -5.265 -14.023 1.00 98.69 129 PHE A CA 1
ATOM 981 C C . PHE A 1 129 ? -5.342 -5.919 -15.009 1.00 98.69 129 PHE A C 1
ATOM 983 O O . PHE A 1 129 ? -6.095 -6.813 -14.656 1.00 98.69 129 PHE A O 1
ATOM 990 N N . SER A 1 130 ? -5.320 -5.475 -16.265 1.00 97.31 130 SER A N 1
ATOM 991 C CA . SER A 1 130 ? -6.224 -5.973 -17.312 1.00 97.31 130 SER A CA 1
ATOM 992 C C . SER A 1 130 ? -5.642 -7.135 -18.131 1.00 97.31 130 SER A C 1
ATOM 994 O O . SER A 1 130 ? -6.015 -7.311 -19.291 1.00 97.31 130 SER A O 1
ATOM 996 N N . GLY A 1 131 ? -4.599 -7.802 -17.632 1.00 97.00 131 GLY A N 1
ATOM 997 C CA . GLY A 1 131 ? -3.786 -8.759 -18.395 1.00 97.00 131 GLY A CA 1
ATOM 998 C C . GLY A 1 131 ? -2.731 -8.125 -19.313 1.00 97.00 131 GLY A C 1
ATOM 999 O O . GLY A 1 131 ? -1.781 -8.786 -19.738 1.00 97.00 131 GLY A O 1
ATOM 1000 N N . THR A 1 132 ? -2.857 -6.828 -19.604 1.00 96.81 132 THR A N 1
ATOM 1001 C CA . THR A 1 132 ? -1.958 -6.086 -20.512 1.00 96.81 132 THR A CA 1
ATOM 1002 C C . THR A 1 132 ? -1.575 -4.697 -20.012 1.00 96.81 132 THR A C 1
ATOM 1004 O O . THR A 1 132 ? -0.546 -4.165 -20.423 1.00 96.81 132 THR A O 1
ATOM 1007 N N . ALA A 1 133 ? -2.361 -4.097 -19.117 1.00 98.25 133 ALA A N 1
ATOM 1008 C CA . ALA A 1 133 ? -2.079 -2.784 -18.555 1.00 98.25 133 ALA A CA 1
ATOM 1009 C C . ALA A 1 133 ? -2.325 -2.780 -17.047 1.00 98.25 133 ALA A C 1
ATOM 1011 O O . ALA A 1 133 ? -3.336 -3.299 -16.583 1.00 98.25 133 ALA A O 1
ATOM 1012 N N . LEU A 1 134 ? -1.411 -2.153 -16.307 1.00 98.69 134 LEU A N 1
ATOM 1013 C CA . LEU A 1 134 ? -1.573 -1.841 -14.891 1.00 98.69 134 LEU A CA 1
ATOM 1014 C C . LEU A 1 134 ? -2.042 -0.387 -14.769 1.00 98.69 134 LEU A C 1
ATOM 1016 O O . LEU A 1 134 ? -1.412 0.510 -15.334 1.00 98.69 134 LEU A O 1
ATOM 1020 N N . LYS A 1 135 ? -3.146 -0.141 -14.063 1.00 98.50 135 LYS A N 1
ATOM 1021 C CA . LYS A 1 135 ? -3.731 1.199 -13.905 1.00 98.50 135 LYS A CA 1
ATOM 1022 C C . LYS A 1 135 ? -4.083 1.472 -12.456 1.00 98.50 135 LYS A C 1
ATOM 1024 O O . LYS A 1 135 ? -4.673 0.620 -11.799 1.00 98.50 135 LYS A O 1
ATOM 1029 N N . ILE A 1 136 ? -3.771 2.679 -11.992 1.00 98.50 136 ILE A N 1
ATOM 1030 C CA . ILE A 1 136 ? -4.203 3.144 -10.676 1.00 98.50 136 ILE A CA 1
ATOM 1031 C C . ILE A 1 136 ? -5.734 3.262 -10.653 1.00 98.50 136 ILE A C 1
ATOM 1033 O O . ILE A 1 136 ? -6.329 3.799 -11.587 1.00 98.50 136 ILE A O 1
ATOM 1037 N N . GLN A 1 137 ? -6.359 2.734 -9.606 1.00 98.56 137 GLN A N 1
ATOM 1038 C CA . GLN A 1 137 ? -7.789 2.891 -9.327 1.00 98.56 137 GLN A CA 1
ATOM 1039 C C . GLN A 1 137 ? -8.008 4.118 -8.443 1.00 98.56 137 GLN A C 1
ATOM 1041 O O . GLN A 1 137 ? -8.799 4.995 -8.779 1.00 98.56 137 GLN A O 1
ATOM 1046 N N . TRP A 1 138 ? -7.245 4.216 -7.353 1.00 98.75 138 TRP A N 1
ATOM 1047 C CA . TRP A 1 138 ? -7.288 5.343 -6.426 1.00 98.75 138 TRP A CA 1
ATOM 1048 C C . TRP A 1 138 ? -5.944 5.552 -5.727 1.00 98.75 138 TRP A C 1
ATOM 1050 O O . TRP A 1 138 ? -5.068 4.682 -5.716 1.00 98.75 138 TRP A O 1
ATOM 1060 N N . LYS A 1 139 ? -5.802 6.737 -5.129 1.00 98.50 139 LYS A N 1
ATOM 1061 C CA . LYS A 1 139 ? -4.692 7.135 -4.263 1.00 98.50 139 LYS A CA 1
ATOM 1062 C C . LYS A 1 139 ? -5.257 7.856 -3.045 1.00 98.50 139 LYS A C 1
ATOM 1064 O O . LYS A 1 139 ? -6.038 8.790 -3.201 1.00 98.50 139 LYS A O 1
ATOM 1069 N N . TRP A 1 140 ? -4.789 7.479 -1.866 1.00 98.69 140 TRP A N 1
ATOM 1070 C CA .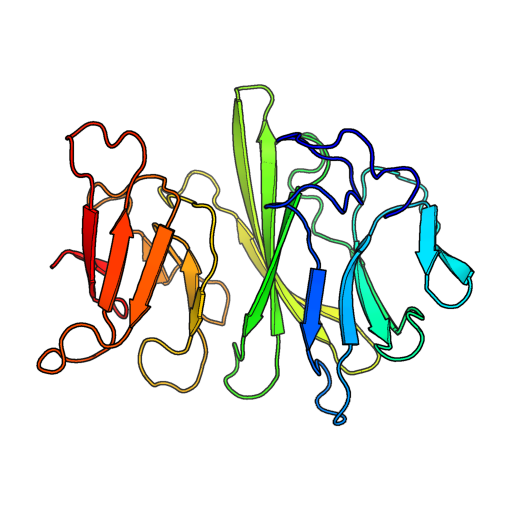 TRP A 1 140 ? -5.064 8.148 -0.603 1.00 98.69 140 TRP A CA 1
ATOM 1071 C C . TRP A 1 140 ? -3.755 8.650 0.009 1.00 98.69 140 TRP A C 1
ATOM 1073 O O . TRP A 1 140 ? -2.739 7.954 -0.017 1.00 98.69 140 TRP A O 1
ATOM 1083 N N . ARG A 1 141 ? -3.763 9.868 0.552 1.00 98.25 141 ARG A N 1
ATOM 1084 C CA . ARG A 1 141 ? -2.621 10.467 1.254 1.00 98.25 141 ARG A CA 1
ATOM 1085 C C . ARG A 1 141 ? -3.059 10.809 2.673 1.00 98.25 141 ARG A C 1
ATOM 1087 O O . ARG A 1 141 ? -4.141 11.362 2.855 1.00 98.25 141 ARG A O 1
ATOM 1094 N N . ARG A 1 142 ? -2.215 10.517 3.669 1.00 97.38 142 ARG A N 1
ATOM 1095 C CA . ARG A 1 142 ? -2.557 10.793 5.075 1.00 97.38 142 ARG A CA 1
ATOM 1096 C C . ARG A 1 142 ? -2.726 12.287 5.347 1.00 97.38 142 ARG A C 1
ATOM 1098 O O . ARG A 1 142 ? -3.665 12.662 6.029 1.00 97.38 142 ARG A O 1
ATOM 1105 N N . GLU A 1 143 ? -1.841 13.132 4.816 1.00 92.81 143 GLU A N 1
ATOM 1106 C CA . GLU A 1 143 ? -1.947 14.609 4.874 1.00 92.81 143 GLU A CA 1
ATOM 1107 C C . GLU A 1 143 ? -2.256 15.189 6.269 1.00 92.81 143 GLU A C 1
ATOM 1109 O O . GLU A 1 143 ? -3.036 16.124 6.415 1.00 92.81 143 GLU A O 1
ATOM 1114 N N . GLY A 1 144 ? -1.650 14.628 7.319 1.00 90.88 144 GLY A N 1
ATOM 1115 C CA . GLY A 1 144 ? -1.851 15.092 8.697 1.00 90.88 144 GLY A CA 1
ATOM 1116 C C . GLY A 1 144 ? -3.154 14.626 9.354 1.00 90.88 144 GLY A C 1
ATOM 1117 O O . GLY A 1 144 ? -3.399 14.982 10.504 1.00 90.88 144 GLY A O 1
ATOM 1118 N N . GLN A 1 145 ? -3.968 13.810 8.675 1.00 96.44 145 GLN A N 1
ATOM 1119 C CA . GLN A 1 145 ? -5.067 13.094 9.320 1.00 96.44 145 GLN A CA 1
ATOM 1120 C C . GLN A 1 145 ? -4.512 12.210 10.439 1.00 96.44 145 GLN A C 1
ATOM 1122 O O . GLN A 1 145 ? -3.499 11.525 10.257 1.00 96.44 145 GLN A O 1
ATOM 1127 N N . ASP A 1 146 ? -5.202 12.207 11.578 1.00 97.12 146 ASP A N 1
ATOM 1128 C CA . ASP A 1 146 ? -4.917 11.309 12.692 1.00 97.12 146 ASP A CA 1
ATOM 1129 C C . ASP A 1 146 ? -5.321 9.887 12.296 1.00 97.12 146 ASP A C 1
ATOM 1131 O O . ASP A 1 146 ? -6.432 9.445 12.568 1.00 97.12 146 ASP A O 1
ATOM 1135 N N . ALA A 1 147 ? -4.448 9.223 11.542 1.00 97.56 147 ALA A N 1
ATOM 1136 C CA . ALA A 1 147 ? -4.604 7.885 10.990 1.00 97.56 147 ALA A CA 1
ATOM 1137 C C . ALA A 1 147 ? -3.362 7.065 11.380 1.00 97.56 147 ALA A C 1
ATOM 1139 O O . ALA A 1 147 ? -2.369 7.052 10.635 1.00 97.56 147 ALA A O 1
ATOM 1140 N N . PRO A 1 148 ? -3.371 6.450 12.578 1.00 96.00 148 PRO A N 1
ATOM 1141 C CA . PRO A 1 148 ? -2.225 5.710 13.088 1.00 96.00 148 PRO A CA 1
ATOM 1142 C C . PRO A 1 148 ? -1.911 4.501 12.201 1.00 96.00 148 PRO A C 1
ATOM 1144 O O . PRO A 1 148 ? -2.752 3.618 12.015 1.00 96.00 148 PRO A O 1
ATOM 1147 N N . ASP A 1 149 ? -0.700 4.461 11.644 1.00 93.94 149 ASP A N 1
ATOM 1148 C CA . ASP A 1 149 ? -0.211 3.332 10.856 1.00 93.94 149 ASP A CA 1
ATOM 1149 C C . ASP A 1 149 ? 0.448 2.262 11.725 1.00 93.94 149 ASP A C 1
ATOM 1151 O O . ASP A 1 149 ? 0.785 2.490 12.885 1.00 93.94 149 ASP A O 1
ATOM 1155 N N . GLY A 1 150 ? 0.643 1.078 11.152 1.00 93.81 150 GLY A N 1
ATOM 1156 C CA . GLY A 1 150 ? 1.283 -0.044 11.824 1.00 93.81 150 GLY A CA 1
ATOM 1157 C C . GLY A 1 150 ? 2.053 -0.916 10.850 1.00 93.81 150 GLY A C 1
ATOM 1158 O O . GLY A 1 150 ? 2.378 -0.511 9.733 1.00 93.81 150 GLY A O 1
ATOM 1159 N N . HIS A 1 151 ? 2.339 -2.140 11.281 1.00 92.75 151 HIS A N 1
ATOM 1160 C CA . HIS A 1 151 ? 3.219 -3.034 10.532 1.00 92.75 151 HIS A CA 1
ATOM 1161 C C . HIS A 1 151 ? 2.505 -4.126 9.726 1.00 92.75 151 HIS A C 1
ATOM 1163 O O . HIS A 1 151 ? 3.146 -5.018 9.163 1.00 92.75 151 HIS A O 1
ATOM 1169 N N . ASN A 1 152 ? 1.172 -4.101 9.652 1.00 92.38 152 ASN A N 1
ATOM 1170 C CA . ASN A 1 152 ? 0.389 -5.074 8.883 1.00 92.38 152 ASN A CA 1
ATOM 1171 C C . ASN A 1 152 ? -0.764 -4.386 8.147 1.00 92.38 152 ASN A C 1
ATOM 1173 O O . ASN A 1 152 ? -1.208 -3.332 8.571 1.00 92.38 152 ASN A O 1
ATOM 1177 N N . THR A 1 153 ? -1.213 -4.991 7.055 1.00 96.56 153 THR A N 1
ATOM 1178 C CA . THR A 1 153 ? -2.415 -4.588 6.319 1.00 96.56 153 THR A CA 1
ATOM 1179 C C . THR A 1 153 ? -3.358 -5.788 6.320 1.00 96.56 153 THR A C 1
ATOM 1181 O O . THR A 1 153 ? -2.903 -6.942 6.243 1.00 96.56 153 THR A O 1
ATOM 1184 N N . ARG A 1 154 ? -4.660 -5.548 6.451 1.00 97.69 154 ARG A N 1
ATOM 1185 C CA . ARG A 1 154 ? -5.712 -6.554 6.248 1.00 97.69 154 ARG A CA 1
ATOM 1186 C C . ARG A 1 154 ? -6.662 -6.027 5.193 1.00 97.69 154 ARG A C 1
ATOM 1188 O O . ARG A 1 154 ? -6.948 -4.839 5.185 1.00 97.69 154 ARG A O 1
ATOM 1195 N N . ILE A 1 155 ? -7.098 -6.901 4.301 1.00 98.62 155 ILE A N 1
ATOM 1196 C CA . ILE A 1 155 ? -8.027 -6.544 3.238 1.00 98.62 155 ILE A CA 1
ATOM 1197 C C . ILE A 1 155 ? -9.139 -7.580 3.287 1.00 98.62 155 ILE A C 1
ATOM 1199 O O . ILE A 1 155 ? -8.842 -8.775 3.213 1.00 98.62 155 ILE A O 1
ATOM 1203 N N . ILE A 1 156 ? -10.349 -7.131 3.603 1.00 98.44 156 ILE A N 1
ATOM 1204 C CA . ILE A 1 156 ? -11.484 -7.997 3.926 1.00 98.44 156 ILE A CA 1
ATOM 1205 C C . ILE A 1 156 ? -12.792 -7.214 3.812 1.00 98.44 156 ILE A C 1
ATOM 1207 O O . ILE A 1 156 ? -12.864 -6.084 4.284 1.00 98.44 156 ILE A O 1
ATOM 1211 N N . ASP A 1 157 ? -13.817 -7.845 3.251 1.00 98.56 157 ASP A N 1
ATOM 1212 C CA . ASP A 1 157 ? -15.212 -7.417 3.349 1.00 98.56 157 ASP A CA 1
ATOM 1213 C C . ASP A 1 157 ? -15.658 -7.451 4.818 1.00 98.56 157 ASP A C 1
ATOM 1215 O O . ASP A 1 157 ? -15.883 -8.518 5.413 1.00 98.56 157 ASP A O 1
ATOM 1219 N N . VAL A 1 158 ? -15.697 -6.273 5.444 1.00 97.88 158 VAL A N 1
ATOM 1220 C CA . VAL A 1 158 ? -15.933 -6.158 6.888 1.00 97.88 158 VAL A CA 1
ATOM 1221 C C . VAL A 1 158 ? -17.408 -5.969 7.229 1.00 97.88 158 VAL A C 1
ATOM 1223 O O . VAL A 1 158 ? -17.802 -6.160 8.387 1.00 97.88 158 VAL A O 1
ATOM 1226 N N . ASP A 1 159 ? -18.223 -5.569 6.255 1.00 95.88 159 ASP A N 1
ATOM 1227 C CA . ASP A 1 159 ? -19.628 -5.208 6.450 1.00 95.88 159 ASP A CA 1
ATOM 1228 C C . ASP A 1 159 ? -20.626 -6.089 5.681 1.00 95.88 159 ASP A C 1
ATOM 1230 O O . ASP A 1 159 ? -21.830 -6.039 5.957 1.00 95.88 159 ASP A O 1
ATOM 1234 N N . GLY A 1 160 ? -20.120 -6.998 4.851 1.00 96.75 160 GLY A N 1
ATOM 1235 C CA . GLY A 1 160 ? -20.872 -7.998 4.109 1.00 96.75 160 GLY A CA 1
ATOM 1236 C C . GLY A 1 160 ? -21.468 -7.482 2.801 1.00 96.75 160 GLY A C 1
ATOM 1237 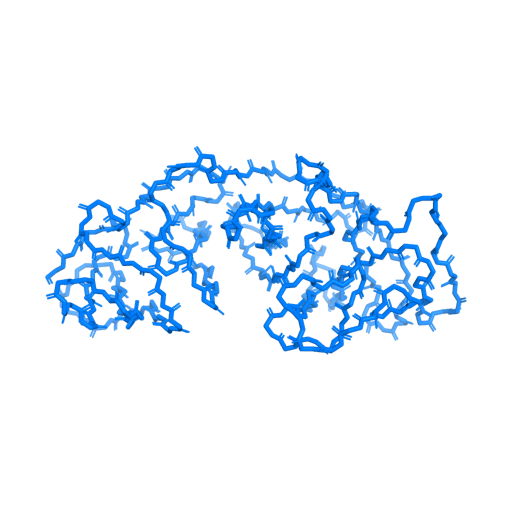O O . GLY A 1 160 ? -22.419 -8.103 2.310 1.00 96.75 160 GLY A O 1
ATOM 1238 N N . ASP A 1 161 ? -20.990 -6.357 2.261 1.00 97.25 161 ASP A N 1
ATOM 1239 C CA . ASP A 1 161 ? -21.473 -5.810 0.986 1.00 97.25 161 ASP A CA 1
ATOM 1240 C C . ASP A 1 161 ? -20.843 -6.483 -0.253 1.00 97.25 161 ASP A C 1
ATOM 1242 O O . ASP A 1 161 ? -21.299 -6.270 -1.384 1.00 97.25 161 ASP A O 1
ATOM 1246 N N . GLY A 1 162 ? -19.862 -7.362 -0.031 1.00 97.94 162 GLY A N 1
ATOM 1247 C CA . GLY A 1 162 ? -19.134 -8.099 -1.054 1.00 97.94 162 GLY A CA 1
ATOM 1248 C C . GLY A 1 162 ? -17.901 -7.381 -1.598 1.00 97.94 162 GLY A C 1
ATOM 1249 O O . GLY A 1 162 ? -17.249 -7.957 -2.466 1.00 97.94 162 GLY A O 1
ATOM 1250 N N . GLN A 1 163 ? -17.578 -6.172 -1.136 1.00 98.44 163 GLN A N 1
ATOM 1251 C CA . GLN A 1 163 ? -16.365 -5.426 -1.473 1.00 98.44 163 GLN A CA 1
ATOM 1252 C C . GLN A 1 163 ? -15.402 -5.444 -0.287 1.00 98.44 163 GLN A C 1
ATOM 1254 O O . GLN A 1 163 ? -15.809 -5.331 0.860 1.00 98.44 163 GLN A O 1
ATOM 1259 N N . ASP A 1 164 ? -14.104 -5.580 -0.554 1.00 98.88 164 ASP A N 1
ATOM 1260 C CA . ASP A 1 164 ? -13.118 -5.554 0.524 1.00 98.88 164 ASP A CA 1
ATOM 1261 C C . ASP A 1 164 ? -12.760 -4.117 0.956 1.00 98.88 164 ASP A C 1
ATOM 1263 O O . ASP A 1 164 ? -12.377 -3.277 0.132 1.00 98.88 164 ASP A O 1
ATOM 1267 N N . GLU A 1 165 ? -12.733 -3.876 2.269 1.00 98.88 165 GLU A N 1
ATOM 1268 C CA . GLU A 1 165 ? -12.095 -2.715 2.895 1.00 98.88 165 GLU A CA 1
ATOM 1269 C C . GLU A 1 165 ? -10.596 -2.948 3.122 1.00 98.88 165 GLU A C 1
ATOM 1271 O O . GLU A 1 165 ? -10.135 -4.070 3.340 1.00 98.88 165 GLU A O 1
ATOM 1276 N N . VAL A 1 166 ? -9.815 -1.863 3.159 1.00 98.81 166 VAL A N 1
ATOM 1277 C CA . VAL A 1 166 ? -8.381 -1.889 3.478 1.00 98.81 166 VAL A CA 1
ATOM 1278 C C . VAL A 1 166 ? -8.154 -1.374 4.894 1.00 98.81 166 VAL A C 1
ATOM 1280 O O . VAL A 1 166 ? -8.258 -0.180 5.169 1.00 98.81 166 VAL A O 1
ATOM 1283 N N . HIS A 1 167 ? -7.782 -2.274 5.793 1.00 98.69 167 HIS A N 1
ATOM 1284 C CA . HIS A 1 167 ? -7.534 -1.976 7.193 1.00 98.69 167 HIS A CA 1
ATOM 1285 C C . HIS A 1 167 ? -6.038 -1.881 7.495 1.00 98.69 167 HIS A C 1
ATOM 1287 O O . HIS A 1 167 ? -5.257 -2.801 7.224 1.00 98.69 167 HIS A O 1
ATOM 1293 N N . GLU A 1 168 ? -5.671 -0.789 8.151 1.00 98.06 168 GLU A N 1
ATOM 1294 C CA . GLU A 1 168 ? -4.437 -0.637 8.912 1.00 98.06 168 GLU A CA 1
ATOM 1295 C C . GLU A 1 168 ? -4.775 -0.647 10.407 1.00 98.06 168 GLU A C 1
ATOM 1297 O O . GLU A 1 168 ? -5.938 -0.717 10.807 1.00 98.06 168 GLU A O 1
ATOM 1302 N N . ILE A 1 169 ? -3.753 -0.582 11.257 1.00 96.00 169 ILE A N 1
ATOM 1303 C CA . ILE A 1 169 ? -3.936 -0.729 12.702 1.00 96.00 169 ILE A CA 1
ATOM 1304 C C . ILE A 1 169 ? -4.903 0.306 13.300 1.00 96.00 169 ILE A C 1
ATOM 1306 O O . ILE A 1 169 ? -5.763 -0.042 14.101 1.00 96.00 169 ILE A O 1
ATOM 1310 N N . GLY A 1 170 ? -4.778 1.572 12.902 1.00 97.12 170 GLY A N 1
ATOM 1311 C CA . GLY A 1 170 ? -5.540 2.676 13.472 1.00 97.12 170 GLY A CA 1
ATOM 1312 C C . GLY A 1 170 ? -6.557 3.289 12.522 1.00 97.12 170 GLY A C 1
ATOM 1313 O O . GLY A 1 170 ? -7.211 4.249 12.910 1.00 97.12 170 GLY A O 1
ATOM 1314 N N . PHE A 1 171 ? -6.698 2.802 11.289 1.00 98.56 171 PHE A N 1
ATOM 1315 C CA . PHE A 1 171 ? -7.634 3.380 10.323 1.00 98.56 171 PHE A CA 1
ATOM 1316 C C . PHE A 1 171 ? -8.053 2.380 9.248 1.00 98.56 171 PHE A C 1
ATOM 1318 O O . PHE A 1 171 ? -7.469 1.308 9.091 1.00 98.56 171 PHE A O 1
ATOM 1325 N N . THR A 1 172 ? -9.101 2.717 8.505 1.00 98.75 172 THR A N 1
ATOM 1326 C CA . THR A 1 172 ? -9.641 1.861 7.445 1.00 98.75 172 THR A CA 1
ATOM 1327 C C . THR A 1 172 ? -10.064 2.702 6.256 1.00 98.75 172 THR A C 1
ATOM 1329 O O . THR A 1 172 ? -10.678 3.755 6.429 1.00 98.75 172 THR A O 1
ATOM 1332 N N . LEU A 1 173 ? -9.729 2.240 5.056 1.00 98.88 173 LEU A N 1
ATOM 1333 C CA . LEU A 1 173 ? -10.190 2.797 3.790 1.00 98.88 173 LEU A CA 1
ATOM 1334 C C . LEU A 1 173 ? -11.259 1.878 3.190 1.00 98.88 173 LEU A C 1
ATOM 1336 O O . LEU A 1 173 ? -11.149 0.658 3.294 1.00 98.88 173 LEU A O 1
ATOM 1340 N N . ASN A 1 174 ? -12.259 2.460 2.538 1.00 98.62 174 ASN A N 1
ATOM 1341 C CA . ASN A 1 174 ? -13.199 1.720 1.696 1.00 98.62 174 ASN A CA 1
ATOM 1342 C C . ASN A 1 174 ? -12.500 1.188 0.432 1.00 98.62 174 ASN A C 1
ATOM 1344 O O . ASN A 1 174 ? -11.407 1.645 0.077 1.00 98.62 174 ASN A O 1
ATOM 1348 N N . GLY A 1 175 ? -13.169 0.290 -0.300 1.00 97.94 175 GLY A N 1
ATOM 1349 C CA . GLY A 1 175 ? -12.694 -0.213 -1.595 1.00 97.94 175 GLY A CA 1
ATOM 1350 C C . GLY A 1 175 ? -12.413 0.880 -2.641 1.00 97.94 175 GLY A C 1
ATOM 1351 O O . GLY A 1 175 ? -11.565 0.703 -3.515 1.00 97.94 175 GLY A O 1
ATOM 1352 N N . ASP A 1 176 ? -13.036 2.056 -2.519 1.00 98.31 176 ASP A N 1
ATOM 1353 C CA . ASP A 1 176 ? -12.800 3.224 -3.381 1.00 98.31 176 ASP A CA 1
ATOM 1354 C C . ASP A 1 176 ? -11.659 4.152 -2.904 1.00 98.31 176 ASP A C 1
ATOM 1356 O O . ASP A 1 176 ? -11.364 5.163 -3.549 1.00 98.31 176 ASP A O 1
ATOM 1360 N N . GLY A 1 177 ? -11.006 3.815 -1.788 1.00 98.31 177 GLY A N 1
ATOM 1361 C CA . GLY A 1 177 ? -9.889 4.560 -1.210 1.00 98.31 177 GLY A CA 1
ATOM 1362 C C . GLY A 1 177 ? -10.283 5.716 -0.287 1.00 98.31 177 GLY A C 1
ATOM 1363 O O . GLY A 1 177 ? -9.392 6.390 0.240 1.00 98.31 177 GLY A O 1
ATOM 1364 N N . GLN A 1 178 ? -11.576 5.970 -0.059 1.00 98.25 178 GLN A N 1
ATOM 1365 C CA . GLN A 1 178 ? -12.009 6.969 0.924 1.00 98.25 178 GLN A CA 1
ATOM 1366 C C . GLN A 1 178 ? -11.756 6.478 2.352 1.00 98.25 178 GLN A C 1
ATOM 1368 O O . GLN A 1 178 ? -11.943 5.300 2.653 1.00 98.25 178 GLN A O 1
ATOM 1373 N N . LEU A 1 179 ? -11.366 7.384 3.256 1.00 98.50 179 LEU A N 1
ATOM 1374 C CA . LEU A 1 179 ? -11.231 7.056 4.676 1.00 98.50 179 LEU A CA 1
ATOM 1375 C C . LEU A 1 179 ? -12.607 6.701 5.250 1.00 98.50 179 LEU A C 1
ATOM 1377 O O . LEU A 1 179 ? -13.483 7.559 5.341 1.00 98.50 179 LEU A O 1
ATOM 1381 N N . ARG A 1 180 ? -12.770 5.444 5.664 1.00 98.19 180 ARG A N 1
ATOM 1382 C CA . ARG A 1 180 ? -13.986 4.938 6.299 1.00 98.19 180 ARG A CA 1
ATOM 1383 C C . ARG A 1 180 ? -14.080 5.410 7.743 1.00 98.19 180 ARG A C 1
ATOM 1385 O O . ARG A 1 180 ? -15.087 5.978 8.155 1.00 98.19 180 ARG A O 1
ATOM 1392 N N . TYR A 1 181 ? -13.016 5.186 8.508 1.00 98.62 181 TYR A N 1
ATOM 1393 C CA . TYR A 1 181 ? -12.878 5.672 9.877 1.00 98.62 181 TYR A CA 1
ATOM 1394 C C . TYR A 1 181 ? -11.409 5.719 10.303 1.00 98.62 181 TYR A C 1
ATOM 1396 O O . TYR A 1 181 ? -10.546 5.050 9.728 1.00 98.62 181 TYR A O 1
ATOM 1404 N N . SER A 1 182 ? -11.155 6.468 11.377 1.00 98.50 182 SER A N 1
ATOM 1405 C CA . SER A 1 182 ? -9.921 6.388 12.151 1.00 98.50 182 SER A CA 1
ATOM 1406 C C . SER A 1 182 ? -10.216 6.137 13.629 1.00 98.50 182 SER A C 1
ATOM 1408 O O . SER A 1 182 ? -11.154 6.694 14.204 1.00 98.50 182 SER A O 1
ATOM 1410 N N . LEU A 1 183 ? -9.384 5.302 14.242 1.00 98.31 183 LEU A N 1
ATOM 1411 C CA . LEU A 1 183 ? -9.352 5.019 15.671 1.00 98.31 183 LEU A CA 1
ATOM 1412 C C . LEU A 1 183 ? -8.452 6.003 16.439 1.00 98.31 183 LEU A C 1
ATOM 1414 O O . LEU A 1 183 ? -8.527 6.048 17.667 1.00 98.31 183 LEU A O 1
ATOM 1418 N N . GLY A 1 184 ? -7.642 6.808 15.740 1.00 97.44 184 GLY A N 1
ATOM 1419 C CA . GLY A 1 184 ? -6.765 7.832 16.328 1.00 97.44 184 GLY A CA 1
ATOM 1420 C C . GLY A 1 184 ? -7.480 8.755 17.325 1.00 97.44 184 GLY A C 1
ATOM 1421 O O . GLY A 1 184 ? -7.113 8.782 18.503 1.00 97.44 184 GLY A O 1
ATOM 1422 N N . PRO A 1 185 ? -8.617 9.373 16.939 1.00 97.25 185 PRO A N 1
ATOM 1423 C CA . PRO A 1 185 ? -9.405 10.223 17.836 1.00 97.25 185 PRO A CA 1
ATOM 1424 C C . PRO A 1 185 ? -9.978 9.510 19.071 1.00 97.25 185 PRO A C 1
ATOM 1426 O O . PRO A 1 185 ? -10.415 10.164 20.017 1.00 97.25 185 PRO A O 1
ATOM 1429 N N . GLN A 1 186 ? -9.995 8.174 19.073 1.00 97.00 186 GLN A N 1
ATOM 1430 C CA . GLN A 1 186 ? -10.405 7.341 20.208 1.00 97.00 186 GLN A CA 1
ATOM 1431 C C . GLN A 1 186 ? -9.208 6.903 21.072 1.00 97.00 186 GLN A C 1
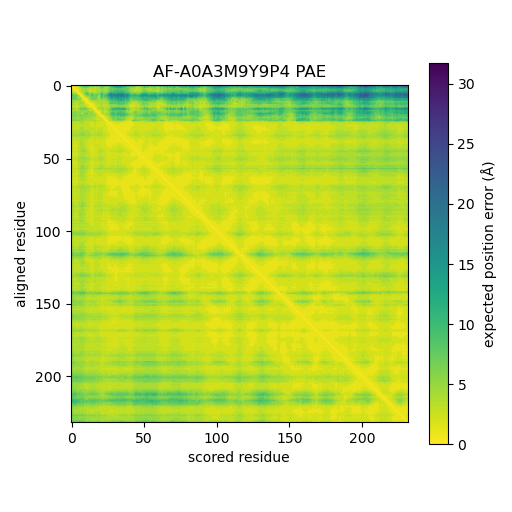ATOM 1433 O O . GLN A 1 186 ? -9.355 6.064 21.958 1.00 97.00 186 GLN A O 1
ATOM 1438 N N . GLY A 1 187 ? -8.029 7.488 20.844 1.00 95.81 187 GLY A N 1
ATOM 1439 C CA . GLY A 1 187 ? -6.818 7.260 21.626 1.00 95.81 187 GLY A CA 1
ATOM 1440 C C . GLY A 1 187 ? -5.987 6.066 21.167 1.00 95.81 187 GLY A C 1
ATOM 1441 O O . GLY A 1 187 ? -5.076 5.674 21.899 1.00 95.81 187 GLY A O 1
ATOM 1442 N N . ILE A 1 188 ? -6.285 5.486 19.999 1.00 97.50 188 ILE A N 1
ATOM 1443 C CA . ILE A 1 188 ? -5.457 4.430 19.411 1.00 97.50 188 ILE A CA 1
ATOM 1444 C C . ILE A 1 188 ? -4.256 5.060 18.710 1.00 97.50 188 ILE A C 1
ATOM 1446 O O . ILE A 1 188 ? -4.385 6.059 18.015 1.00 97.50 188 ILE A O 1
ATOM 1450 N N . VAL A 1 189 ? -3.078 4.476 18.893 1.00 96.81 189 VAL A N 1
ATOM 1451 C CA . VAL A 1 189 ? -1.821 4.921 18.288 1.00 96.81 189 VAL A CA 1
ATOM 1452 C C . VAL A 1 189 ? -1.182 3.794 17.474 1.00 96.81 189 VAL A C 1
ATOM 1454 O O . VAL A 1 189 ? -1.756 2.719 17.295 1.00 96.81 189 VAL A O 1
ATOM 1457 N N . HIS A 1 190 ? 0.018 4.056 16.962 1.00 95.94 190 HIS A N 1
ATOM 1458 C CA . HIS A 1 190 ? 0.850 3.088 16.259 1.00 95.94 190 HIS A CA 1
ATOM 1459 C C . HIS A 1 190 ? 1.021 1.763 17.026 1.00 95.94 190 HIS A C 1
ATOM 1461 O O . HIS A 1 190 ? 1.053 1.727 18.258 1.00 95.94 190 HIS A O 1
ATOM 1467 N N . GLY A 1 191 ? 1.208 0.671 16.288 1.00 95.19 191 GLY A N 1
ATOM 1468 C CA . GLY A 1 191 ? 1.540 -0.630 16.858 1.00 95.19 191 GLY A CA 1
ATOM 1469 C C . GLY A 1 191 ? 1.847 -1.699 15.812 1.00 95.19 191 GLY A C 1
ATOM 1470 O O . GLY A 1 191 ? 1.819 -1.471 14.597 1.00 95.19 191 GLY A O 1
ATOM 1471 N N . ASP A 1 192 ? 2.107 -2.903 16.313 1.00 94.00 192 ASP A N 1
ATOM 1472 C CA . ASP A 1 192 ? 2.819 -3.930 15.547 1.00 94.00 192 ASP A CA 1
ATOM 1473 C C . ASP A 1 192 ? 1.930 -5.082 15.089 1.00 94.00 192 ASP A C 1
ATOM 1475 O O . ASP A 1 192 ? 2.288 -5.823 14.166 1.00 94.00 192 ASP A O 1
ATOM 1479 N N . ARG A 1 193 ? 0.770 -5.265 15.727 1.00 94.25 193 ARG A N 1
ATOM 1480 C CA . ARG A 1 193 ? -0.096 -6.417 15.479 1.00 94.25 193 ARG A CA 1
ATOM 1481 C C . ARG A 1 193 ? -1.560 -6.054 15.656 1.00 94.25 193 ARG A C 1
ATOM 1483 O O . ARG A 1 193 ? -1.962 -5.562 16.708 1.00 94.25 193 ARG A O 1
ATOM 1490 N N . PHE A 1 194 ? -2.363 -6.410 14.662 1.00 97.25 194 PHE A N 1
ATOM 1491 C CA . PHE A 1 194 ? -3.810 -6.474 14.810 1.00 97.25 194 PHE A CA 1
ATOM 1492 C C . PHE A 1 194 ? -4.430 -7.627 14.016 1.00 97.25 194 PHE A C 1
ATOM 1494 O O . PHE A 1 194 ? -3.834 -8.218 13.101 1.00 97.25 194 PHE A O 1
ATOM 1501 N N . HIS A 1 195 ? -5.649 -7.951 14.422 1.00 97.81 195 HIS A N 1
ATOM 1502 C CA . HIS A 1 195 ? -6.471 -9.039 13.931 1.00 97.81 195 HIS A CA 1
ATOM 1503 C C . HIS A 1 195 ? -7.872 -8.510 13.650 1.00 97.81 195 HIS A C 1
ATOM 1505 O O . HIS A 1 195 ? -8.390 -7.726 14.437 1.00 97.81 195 HIS A O 1
ATOM 1511 N N . ILE A 1 196 ? -8.482 -8.976 12.563 1.00 98.44 196 ILE A N 1
ATOM 1512 C CA . ILE A 1 196 ? -9.904 -8.793 12.271 1.00 98.44 196 ILE A CA 1
ATOM 1513 C C . ILE A 1 196 ? -10.491 -10.187 12.138 1.00 98.44 196 ILE A C 1
ATOM 1515 O O . ILE A 1 196 ? -9.962 -11.012 11.391 1.00 98.44 196 ILE A O 1
ATOM 1519 N N . ALA A 1 197 ? -11.523 -10.477 12.919 1.00 97.69 197 ALA A N 1
ATOM 1520 C CA . ALA A 1 197 ? -12.165 -11.780 12.928 1.00 97.69 197 ALA A CA 1
ATOM 1521 C C . ALA A 1 197 ? -13.563 -11.698 13.540 1.00 97.69 197 ALA A C 1
ATOM 1523 O O . ALA A 1 197 ? -13.936 -10.723 14.192 1.00 97.69 197 ALA A O 1
ATOM 1524 N N . LYS A 1 198 ? -14.319 -12.786 13.401 1.00 97.56 198 LYS A N 1
ATOM 1525 C CA . LYS A 1 198 ? -15.503 -13.026 14.220 1.00 97.56 198 LYS A CA 1
ATOM 1526 C C . LYS A 1 198 ? -15.069 -13.464 15.622 1.00 97.56 198 LYS A C 1
ATOM 1528 O O . LYS A 1 198 ? -14.998 -14.657 15.900 1.00 97.56 198 LYS A O 1
ATOM 1533 N N . MET A 1 199 ? -14.703 -12.502 16.466 1.00 98.00 199 MET A N 1
ATOM 1534 C CA . MET A 1 199 ? -14.141 -12.780 17.794 1.00 98.00 199 MET A CA 1
ATOM 1535 C C . MET A 1 199 ? -15.232 -13.038 18.830 1.00 98.00 199 MET A C 1
ATOM 1537 O O . MET A 1 199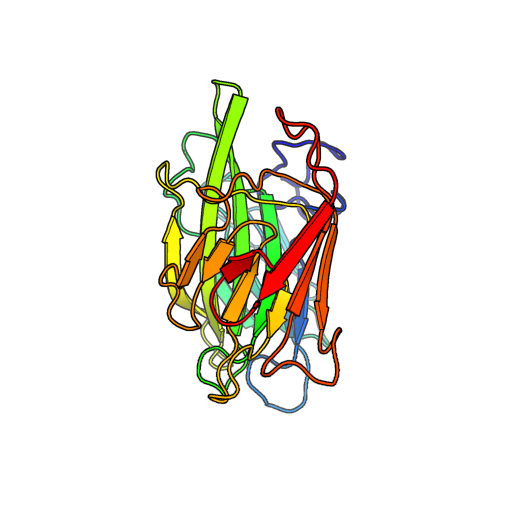 ? -15.109 -13.972 19.619 1.00 98.00 199 MET A O 1
ATOM 1541 N N . ASP A 1 200 ? -16.312 -12.254 18.791 1.00 97.25 200 ASP A N 1
ATOM 1542 C CA . ASP A 1 200 ? -17.508 -12.488 19.596 1.00 97.25 200 ASP A CA 1
ATOM 1543 C C . ASP A 1 200 ? -18.625 -13.063 18.704 1.00 97.25 200 ASP A C 1
ATOM 1545 O O . ASP A 1 200 ? -19.188 -12.347 17.863 1.00 97.25 200 ASP A O 1
ATOM 1549 N N . PRO A 1 201 ? -18.976 -14.356 18.864 1.00 96.62 201 PRO A N 1
ATOM 1550 C CA . PRO A 1 201 ? -20.021 -14.990 18.067 1.00 96.62 201 PRO A CA 1
ATOM 1551 C C . PRO A 1 201 ? -21.410 -14.357 18.229 1.00 96.62 201 PRO A C 1
ATOM 1553 O O . PRO A 1 201 ? -22.244 -14.529 17.341 1.00 96.62 201 PRO A O 1
ATOM 1556 N N . GLN A 1 202 ? -21.674 -13.655 19.337 1.00 97.19 202 GLN A N 1
ATOM 1557 C CA . GLN A 1 202 ? -22.986 -13.082 19.657 1.00 97.19 202 GLN A CA 1
ATOM 1558 C C . GLN A 1 202 ? -23.150 -11.633 19.188 1.00 97.19 202 GLN A C 1
ATOM 1560 O O . GLN A 1 202 ? -24.279 -11.163 19.042 1.00 97.19 202 GLN A O 1
ATOM 1565 N N . ARG A 1 203 ? -22.053 -10.912 18.940 1.00 95.56 203 ARG A N 1
ATOM 1566 C CA . ARG A 1 203 ? -22.108 -9.543 18.401 1.00 95.56 203 ARG A CA 1
ATOM 1567 C C . ARG A 1 203 ? -22.337 -9.566 16.903 1.00 95.56 203 ARG A C 1
ATOM 1569 O O . ARG A 1 203 ? -21.875 -10.477 16.239 1.00 95.56 203 ARG A O 1
ATOM 1576 N N . THR A 1 204 ? -23.006 -8.571 16.334 1.00 94.69 204 THR A N 1
ATOM 1577 C CA . THR A 1 204 ? -23.096 -8.427 14.869 1.00 94.69 204 THR A CA 1
ATOM 1578 C C . THR A 1 204 ? -21.735 -8.040 14.275 1.00 94.69 204 THR A C 1
ATOM 1580 O O . THR A 1 204 ? -20.916 -7.439 14.963 1.00 94.69 204 THR A O 1
ATOM 1583 N N . GLY A 1 205 ? -21.490 -8.402 13.011 1.00 96.12 205 GLY A N 1
ATOM 1584 C CA . GLY A 1 205 ? -20.287 -7.996 12.275 1.00 96.12 205 GLY A CA 1
ATOM 1585 C C . GLY A 1 205 ? -18.997 -8.668 12.749 1.00 96.12 205 GLY A C 1
ATOM 1586 O O . GLY A 1 205 ? -19.023 -9.617 13.549 1.00 96.12 205 GLY A O 1
ATOM 1587 N N . LEU A 1 206 ? -17.876 -8.179 12.220 1.00 98.44 206 LEU A N 1
ATOM 1588 C CA . LEU A 1 206 ? -16.524 -8.561 12.624 1.00 98.44 206 LEU A CA 1
ATOM 1589 C C . LEU A 1 206 ? -15.994 -7.605 13.696 1.00 98.44 206 LEU A C 1
ATOM 1591 O O . LEU A 1 206 ? -16.446 -6.468 13.836 1.00 98.44 206 LEU A O 1
ATOM 1595 N N . GLN A 1 207 ? -15.028 -8.078 14.474 1.00 98.50 207 GLN A N 1
ATOM 1596 C CA . GLN A 1 207 ? -14.337 -7.265 15.463 1.00 98.50 207 GLN A CA 1
ATOM 1597 C C . GLN A 1 207 ? -12.852 -7.224 15.169 1.00 98.50 207 GLN A C 1
ATOM 1599 O O . GLN A 1 207 ? -12.276 -8.169 14.619 1.00 98.50 207 GLN A O 1
ATOM 1604 N N . GLY A 1 208 ? -12.252 -6.105 15.546 1.00 98.31 208 GLY A N 1
ATOM 1605 C CA . GLY A 1 208 ? -10.823 -5.920 15.510 1.00 98.31 208 GLY A CA 1
ATOM 1606 C C . GLY A 1 208 ? -10.230 -5.977 16.911 1.00 98.31 208 GLY A C 1
ATOM 1607 O O . GLY A 1 208 ? -10.818 -5.485 17.873 1.00 98.31 208 GLY A O 1
ATOM 1608 N N . TYR A 1 209 ? -9.053 -6.580 17.014 1.00 98.25 209 TYR A N 1
ATOM 1609 C CA . TYR A 1 209 ? -8.230 -6.590 18.217 1.00 98.25 209 TYR A CA 1
ATOM 1610 C C . TYR A 1 209 ? -6.805 -6.222 17.836 1.00 98.25 209 TYR A C 1
ATOM 1612 O O . TYR A 1 209 ? -6.246 -6.816 16.908 1.00 98.25 209 TYR A O 1
ATOM 1620 N N . GLY A 1 210 ? -6.203 -5.282 18.552 1.00 97.56 210 GLY A N 1
ATOM 1621 C CA . GLY A 1 210 ? -4.829 -4.876 18.296 1.00 97.56 210 GLY A CA 1
ATOM 1622 C C . GLY A 1 210 ? -4.065 -4.513 19.555 1.00 97.56 210 GLY A C 1
ATOM 1623 O O . GLY A 1 210 ? -4.643 -4.261 20.611 1.00 97.56 210 GLY A O 1
ATOM 1624 N N . ILE A 1 211 ? -2.744 -4.490 19.407 1.00 96.62 211 ILE A N 1
ATOM 1625 C CA . ILE A 1 211 ? -1.796 -4.067 20.439 1.00 96.62 211 ILE A CA 1
ATOM 1626 C C . ILE A 1 211 ? -1.049 -2.821 19.971 1.00 96.62 211 ILE A C 1
ATOM 1628 O O . ILE A 1 211 ? -0.805 -2.646 18.775 1.00 96.62 211 ILE A O 1
ATOM 1632 N N . GLN A 1 212 ? -0.687 -1.960 20.914 1.00 94.94 212 GLN A N 1
ATOM 1633 C CA . GLN A 1 212 ? -0.131 -0.639 20.643 1.00 94.94 212 GLN A CA 1
ATOM 1634 C C . GLN A 1 212 ? 1.282 -0.505 21.192 1.00 94.94 212 GLN A C 1
ATOM 1636 O O . GLN A 1 212 ? 1.629 -1.071 22.229 1.00 94.94 212 GLN A O 1
ATOM 1641 N N . GLN A 1 213 ? 2.080 0.310 20.515 1.00 93.44 213 GLN A N 1
ATOM 1642 C CA . GLN A 1 213 ? 3.407 0.684 20.964 1.00 93.44 213 GLN A CA 1
ATOM 1643 C C . GLN A 1 213 ? 3.359 2.081 21.588 1.00 93.44 213 GLN A C 1
ATOM 1645 O O . GLN A 1 213 ? 2.926 3.040 20.955 1.00 93.44 213 GLN A O 1
ATOM 1650 N N . ASN A 1 214 ? 3.862 2.205 22.820 1.00 91.12 214 ASN A N 1
ATOM 1651 C CA . ASN A 1 214 ? 4.072 3.488 23.502 1.00 91.12 214 ASN A CA 1
ATOM 1652 C C . ASN A 1 214 ? 2.818 4.386 23.585 1.00 91.12 214 ASN A C 1
ATOM 1654 O O . ASN A 1 214 ? 2.921 5.604 23.438 1.00 91.12 214 ASN A O 1
ATOM 1658 N N . ASN A 1 215 ? 1.635 3.810 23.834 1.00 94.94 215 ASN A N 1
ATOM 1659 C CA . ASN A 1 215 ? 0.432 4.613 24.057 1.00 94.94 215 ASN A CA 1
ATOM 1660 C C . ASN A 1 215 ? 0.614 5.507 25.307 1.00 94.94 215 ASN A C 1
ATOM 1662 O O . ASN A 1 215 ? 0.884 4.977 26.391 1.00 94.94 215 ASN A O 1
ATOM 1666 N N . PRO A 1 216 ? 0.442 6.840 25.201 1.00 92.50 216 PRO A N 1
ATOM 1667 C CA . PRO A 1 216 ? 0.753 7.777 26.286 1.00 92.50 216 PRO A CA 1
ATOM 1668 C C . PRO A 1 216 ? -0.143 7.615 27.522 1.00 92.50 216 PRO A C 1
ATOM 1670 O O . PRO A 1 216 ? 0.242 8.031 28.612 1.00 92.50 216 PRO A O 1
ATOM 1673 N N . ASN A 1 217 ? -1.313 6.990 27.369 1.00 93.00 217 ASN A N 1
ATOM 1674 C CA . ASN A 1 217 ? -2.265 6.755 28.455 1.00 93.00 217 ASN A CA 1
ATOM 1675 C C . ASN A 1 217 ? -2.169 5.333 29.036 1.00 93.00 217 ASN A C 1
ATOM 1677 O O . ASN A 1 217 ? -2.963 4.971 29.900 1.00 93.00 217 ASN A O 1
ATOM 1681 N N . GLY A 1 218 ? -1.228 4.510 28.558 1.00 91.81 218 GLY A N 1
ATOM 1682 C CA . GLY A 1 218 ? -1.063 3.124 29.005 1.00 91.81 218 GLY A CA 1
ATOM 1683 C C . GLY A 1 218 ? -2.107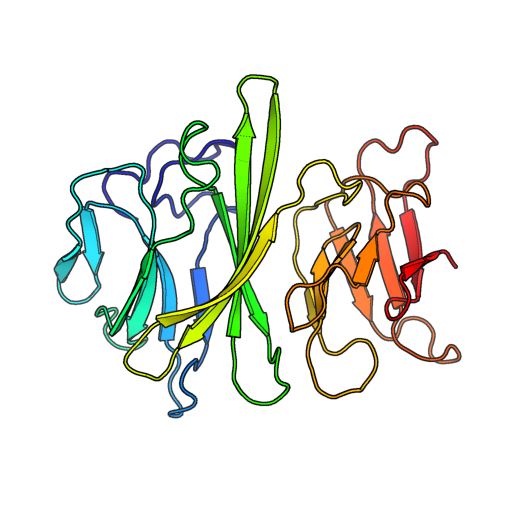 2.145 28.456 1.00 91.81 218 GLY A C 1
ATOM 1684 O O . GLY A 1 218 ? -2.174 1.012 28.928 1.00 91.81 218 GLY A O 1
ATOM 1685 N N . LEU A 1 219 ? -2.911 2.543 27.462 1.00 91.31 219 LEU A N 1
ATOM 1686 C CA . LEU A 1 219 ? -3.811 1.632 26.751 1.00 91.31 219 LEU A CA 1
ATOM 1687 C C . LEU A 1 219 ? -2.984 0.723 25.829 1.00 91.31 219 LEU A C 1
ATOM 1689 O O . LEU A 1 219 ? -2.579 1.132 24.744 1.00 91.31 219 LEU A O 1
ATOM 1693 N N . LEU A 1 220 ? -2.693 -0.497 26.281 1.00 93.56 220 LEU A N 1
ATOM 1694 C CA . LEU A 1 220 ? -1.808 -1.424 25.561 1.00 93.56 220 LEU A CA 1
ATOM 1695 C C . LEU A 1 220 ? -2.521 -2.201 24.454 1.00 93.56 220 LEU A C 1
ATOM 1697 O O . LEU A 1 220 ? -1.923 -2.518 23.430 1.00 93.56 220 LEU A O 1
ATOM 1701 N N . GLU A 1 221 ? -3.800 -2.494 24.656 1.00 96.31 221 GLU A N 1
ATOM 1702 C CA . GLU A 1 221 ? -4.610 -3.350 23.795 1.00 96.31 221 GLU A CA 1
ATOM 1703 C C . GLU A 1 221 ? -5.964 -2.682 23.578 1.00 96.31 221 GLU A C 1
ATOM 1705 O O . GLU A 1 221 ? -6.414 -1.888 24.408 1.00 96.31 221 GLU A O 1
ATOM 1710 N N . TYR A 1 222 ? -6.612 -2.975 22.458 1.00 97.38 222 TYR A N 1
ATOM 1711 C CA . TYR A 1 222 ? -7.929 -2.434 22.152 1.00 97.38 222 TYR A CA 1
ATOM 1712 C C . TYR A 1 222 ? -8.758 -3.448 21.376 1.00 97.38 222 TYR A C 1
ATOM 1714 O O . TYR A 1 222 ? -8.239 -4.243 20.591 1.00 97.38 222 TYR A O 1
ATOM 1722 N N . TYR A 1 223 ? -10.063 -3.395 21.613 1.00 98.19 223 TYR A N 1
ATOM 1723 C CA . TYR A 1 223 ? -11.072 -4.217 20.966 1.00 98.19 223 TYR A CA 1
ATOM 1724 C C . TYR A 1 223 ? -12.148 -3.297 20.396 1.00 98.19 223 TYR A C 1
ATOM 1726 O O . TYR A 1 223 ? -12.553 -2.338 21.053 1.00 98.19 223 TYR A O 1
ATOM 1734 N N . TYR A 1 224 ? -12.567 -3.526 19.155 1.00 98.25 224 TYR A N 1
ATOM 1735 C CA . TYR A 1 224 ? -13.442 -2.588 18.457 1.00 98.25 224 TYR A CA 1
ATOM 1736 C C . TYR A 1 224 ? -14.337 -3.268 17.421 1.00 98.25 224 TYR A C 1
ATOM 1738 O O . TYR A 1 224 ? -14.069 -4.376 16.955 1.00 98.25 224 TYR A O 1
ATOM 1746 N N . ASP A 1 225 ? -15.428 -2.597 17.068 1.00 98.44 225 ASP A N 1
ATOM 1747 C CA . ASP A 1 225 ? -16.293 -2.969 15.954 1.00 98.44 225 ASP A CA 1
ATOM 1748 C C . ASP A 1 225 ? -15.582 -2.647 14.634 1.00 98.44 225 ASP A C 1
ATOM 1750 O O . ASP A 1 225 ? -15.340 -1.475 14.342 1.00 98.44 225 ASP A O 1
ATOM 1754 N N . ALA A 1 226 ? -15.226 -3.668 13.850 1.00 98.38 226 ALA A N 1
ATOM 1755 C CA . ALA A 1 226 ? -14.420 -3.478 12.643 1.00 98.38 226 ALA A CA 1
ATOM 1756 C C . ALA A 1 226 ? -15.213 -2.869 11.475 1.00 98.38 226 ALA A C 1
ATOM 1758 O O . ALA A 1 226 ? -14.622 -2.340 10.540 1.00 98.38 226 ALA A O 1
ATOM 1759 N N . THR A 1 227 ? -16.545 -2.891 11.530 1.00 96.94 227 THR A N 1
ATOM 1760 C CA . THR A 1 227 ? -17.391 -2.291 10.497 1.00 96.94 227 THR A CA 1
ATOM 1761 C C . THR A 1 227 ? -17.464 -0.773 10.646 1.00 96.94 227 THR A C 1
ATOM 1763 O O . THR A 1 227 ? -17.452 -0.043 9.649 1.00 96.94 227 THR A O 1
ATOM 1766 N N . GLN A 1 228 ? -17.551 -0.292 11.889 1.00 96.44 228 GLN A N 1
ATOM 1767 C CA . GLN A 1 228 ? -17.792 1.121 12.207 1.00 96.44 228 GLN A CA 1
ATOM 1768 C C . GLN A 1 228 ? -16.593 1.837 12.834 1.00 96.44 228 GLN A C 1
ATOM 1770 O O . GLN A 1 228 ? -16.621 3.058 12.976 1.00 96.44 228 GLN A O 1
ATOM 1775 N N . GLY A 1 229 ? -15.563 1.102 13.252 1.00 97.56 229 GLY A N 1
ATOM 1776 C CA . GLY A 1 229 ? -14.401 1.675 13.920 1.00 97.56 229 GLY A CA 1
ATOM 1777 C C . GLY A 1 229 ? -14.704 2.188 15.324 1.00 97.56 229 GLY A C 1
ATOM 1778 O O . GLY A 1 229 ? -14.128 3.185 15.742 1.00 97.56 229 GLY A O 1
ATOM 1779 N N . LYS A 1 230 ? -15.634 1.564 16.055 1.00 97.88 230 LYS A N 1
ATOM 1780 C CA . LYS A 1 230 ? -16.017 1.994 17.410 1.00 97.88 230 LYS A CA 1
ATOM 1781 C C . LYS A 1 230 ? -15.368 1.106 18.467 1.00 97.88 230 LYS A C 1
ATOM 1783 O O . LYS A 1 230 ? -15.601 -0.103 18.447 1.00 97.88 230 LYS A O 1
ATOM 1788 N N . ILE A 1 231 ? -14.619 1.692 19.406 1.00 97.25 231 ILE A N 1
ATOM 1789 C CA . ILE A 1 231 ? -14.058 0.949 20.551 1.00 97.25 231 ILE A CA 1
ATOM 1790 C C . ILE A 1 231 ? -15.193 0.331 21.390 1.00 97.25 231 ILE A C 1
ATOM 1792 O O . ILE A 1 231 ? -16.233 0.966 21.606 1.00 97.25 231 ILE A O 1
ATOM 1796 N N . ILE A 1 232 ? -15.000 -0.922 21.814 1.00 95.19 232 ILE A N 1
ATOM 1797 C CA . ILE A 1 232 ? -15.950 -1.731 22.598 1.00 95.19 232 ILE A CA 1
ATOM 1798 C C . ILE A 1 232 ? -15.507 -1.800 24.056 1.00 95.19 232 ILE A C 1
ATOM 1800 O O . ILE A 1 232 ? -14.302 -2.022 24.297 1.00 95.19 232 ILE A O 1
#

Mean predicted aligned error: 3.47 Å

InterPro domains:
  IPR028994 Integrin alpha, N-terminal [SSF69318] (20-193)
  IPR034641 Polysaccharide lyase family 11 [PTHR43118] (9-231)
  IPR049366 Rhamnogalacturonan lyase family 11, C-terminal domain [PF21348] (21-232)

Sequence (232 aa):
MGPNSESQDNISPGSSANNLGHWDSVTVYDFDSDGRAEVAVRIANGVTFGDGQRFTHANDDEQFIAILDGRTGALRARAQIPTDYISDGPLAARFGVGYLDGRQPSLVAYMKNRKEDGDFNLLMSAWSFSGTALKIQWKWRREGQDAPDGHNTRIIDVDGDGQDEVHEIGFTLNGDGQLRYSLGPQGIVHGDRFHIAKMDPQRTGLQGYGIQQNNPNGLLEYYYDATQGKII

Radius of gyration: 18.03 Å; Cα contacts (8 Å, |Δi|>4): 610; chains: 1; bounding box: 44×35×50 Å

Foldseek 3Di:
DFPQLDDACDLAGGQQHANNVLLFAWDWDPQQPPVFIWIKGKHFAGDAFQQRDGDHDPDRQWIKIFTARPVRRHTQEIDTDDCPPCVLTHWRWYWDWWQLVLPGIKIKIWTWGAHPVGDIWTKIWIWHDNSRYIDTQDMDTCVPPLAAAERDWDWADFPPPSGTWIDGPFFIAHSSRHTQDGCSVVQAHYDYDKDWAPPPVPDPTIKMKDAHDPRVVPCGIFIGRPNRSGTD

Secondary structure (DSSP, 8-state):
--TT---TT-SS--TT----GGG--EEEE-SS-SSS-EEEEEEETT-B-TTS-B---S-SS-EEEEEEETTT--EEEEEEPP-TTGGG-PPEEEEEEE-TTSSS-EEEEEEEEE-TTS-EEEEEEEEEE-SS-EEEEEEEE-TT-----BS--EEE-SSSSSS-EEE-SSEEE-TTS-EEEESGGGT---BSEEEEE---TTSSS-EEEEE-SS-TT---EEEEETTTTEE-

Solvent-accessible surface area (backbone atoms only — not comparable to full-atom values): 12214 Å² total; per-residue (Å²): 65,39,80,40,42,46,64,72,82,48,86,71,31,34,25,10,34,53,77,44,69,84,32,35,29,54,43,75,45,44,44,59,69,84,86,55,47,28,35,40,34,52,32,22,29,52,24,64,39,61,73,67,53,66,44,80,54,96,48,60,54,53,32,27,44,32,37,20,41,58,90,54,38,33,82,57,31,57,36,74,54,85,65,90,57,46,94,52,40,27,58,35,27,37,52,49,66,31,30,35,81,45,75,54,47,24,45,35,37,46,32,34,26,45,41,95,90,71,50,72,51,47,40,37,36,32,31,42,40,75,74,62,48,45,43,78,75,36,72,34,66,49,89,85,54,65,54,23,56,47,73,56,78,47,56,44,53,45,78,73,84,55,35,17,27,44,34,42,69,9,28,31,24,39,48,77,44,49,78,68,41,47,31,22,91,76,74,42,49,35,28,70,50,67,47,75,40,74,76,53,87,86,52,84,69,32,28,29,42,37,41,41,52,85,40,94,85,69,60,50,63,51,44,26,37,53,64,75,51,42,82,107

Nearest PDB structures (foldseek):
  2z8r-assembly1_A  TM=8.365E-01  e=1.324E-16  Bacillus subtilis
  2zuy-assembly1_A  TM=8.069E-01  e=2.168E-16  Bacillus subtilis
  7mqa-assembly1_LH  TM=4.941E-01  e=1.952E-01  Homo sapiens
  7q3e-assembly1_A  TM=3.982E-01  e=1.848E-01  Mus musculus
  6pon-assembly1_A  TM=3.451E-01  e=5.238E-01  Streptococcus pneumoniae

Organism: NCBI:txid1051616